Protein AF-0000000084981670 (afdb_homodimer)

Secondary structure (DSSP, 8-state):
-EEEEE-SHHHHHHHHHHHHTT--TT-EEEEEE-TTSSHHHHHHHHHHHTT--SPP---TTTSEEEE-SSSS-EEEEE-HHHHHHHHGGGTTHHHHTSSSEEEEEE--TTTTTS-SSEEEEEEEE-SSTT-EEEEEEEESHHHHHHHHHHHHHH-/-EEEEE-SHHHHHHHHHHHHTT--TT-EEEEEE-TTSSHHHHHHHHHHHTT--SPP---TTTSEEEE-SSSS-EEEEE-HHHHHHHHGGGTTHHHHTSSSEEEEEE--TTTTTS-SSEEEEEEEE-SSTT-EEEEEEEESHHHHHHHHHHHHHH-

Structure (mmCIF, N/CA/C/O backbone):
data_AF-0000000084981670-model_v1
#
loop_
_entity.id
_entity.type
_entity.pdbx_description
1 polymer 'tRNA threonylcarbamoyladenosine biosynthesis protein TsaE'
#
loop_
_atom_site.group_PDB
_atom_site.id
_atom_site.type_symbol
_atom_site.label_atom_id
_atom_site.label_alt_id
_atom_site.label_comp_id
_atom_site.label_asym_id
_atom_site.label_entity_id
_atom_site.label_seq_id
_atom_site.pdbx_PDB_ins_code
_atom_site.Cartn_x
_atom_site.Cartn_y
_atom_site.Cartn_z
_atom_site.occupancy
_atom_site.B_iso_or_equiv
_atom_site.auth_seq_id
_atom_site.auth_comp_id
_atom_site.auth_asym_id
_atom_site.auth_atom_id
_atom_site.pdbx_PDB_model_num
ATOM 1 N N . MET A 1 1 ? -4.027 13.086 -10.062 1 78.25 1 MET A N 1
ATOM 2 C CA . MET A 1 1 ? -2.652 12.859 -9.633 1 78.25 1 MET A CA 1
ATOM 3 C C . MET A 1 1 ? -1.768 14.055 -9.961 1 78.25 1 MET A C 1
ATOM 5 O O . MET A 1 1 ? -1.843 14.594 -11.07 1 78.25 1 MET A O 1
ATOM 9 N N . TYR A 1 2 ? -1.073 14.578 -9 1 86.31 2 TYR A N 1
ATOM 10 C CA . TYR A 1 2 ? -0.215 15.75 -9.094 1 86.31 2 TYR A CA 1
ATOM 11 C C . TYR A 1 2 ? 1.227 15.406 -8.742 1 86.31 2 TYR A C 1
ATOM 13 O O . TYR A 1 2 ? 1.479 14.688 -7.77 1 86.31 2 TYR A O 1
ATOM 21 N N . GLN A 1 3 ? 2.145 15.812 -9.648 1 90 3 GLN A N 1
ATOM 22 C CA . GLN A 1 3 ? 3.561 15.562 -9.406 1 90 3 GLN A CA 1
ATOM 23 C C . GLN A 1 3 ? 4.355 16.875 -9.391 1 90 3 GLN A C 1
ATOM 25 O O . GLN A 1 3 ? 4.062 17.781 -10.164 1 90 3 GLN A O 1
ATOM 30 N N . LYS A 1 4 ? 5.387 16.984 -8.492 1 93.5 4 LYS A N 1
ATOM 31 C CA . LYS A 1 4 ? 6.203 18.172 -8.367 1 93.5 4 LYS A CA 1
ATOM 32 C C . LYS A 1 4 ? 7.598 17.844 -7.84 1 93.5 4 LYS A C 1
ATOM 34 O O . LYS A 1 4 ? 7.738 17.016 -6.938 1 93.5 4 LYS A O 1
ATOM 39 N N . GLN A 1 5 ? 8.555 18.484 -8.492 1 94.44 5 GLN A N 1
ATOM 40 C CA . GLN A 1 5 ? 9.906 18.391 -7.941 1 94.44 5 GLN A CA 1
ATOM 41 C C . GLN A 1 5 ? 10.125 19.453 -6.859 1 94.44 5 GLN A C 1
ATOM 43 O O . GLN A 1 5 ? 9.891 20.641 -7.086 1 94.44 5 GLN A O 1
ATOM 48 N N . LEU A 1 6 ? 10.531 19.031 -5.691 1 96.31 6 LEU A N 1
ATOM 49 C CA . LEU A 1 6 ? 10.898 19.906 -4.586 1 96.31 6 LEU A CA 1
ATOM 50 C C . LEU A 1 6 ? 12.414 20 -4.445 1 96.31 6 LEU A C 1
ATOM 52 O O . LEU A 1 6 ? 13.07 19.016 -4.102 1 96.31 6 LEU A O 1
ATOM 56 N N . HIS A 1 7 ? 12.961 21.156 -4.508 1 95.81 7 HIS A N 1
ATOM 57 C CA . HIS A 1 7 ? 14.391 21.266 -4.773 1 95.81 7 HIS A CA 1
ATOM 58 C C . HIS A 1 7 ? 15.18 21.453 -3.482 1 95.81 7 HIS A C 1
ATOM 60 O O . HIS A 1 7 ? 16.391 21.672 -3.518 1 95.81 7 HIS A O 1
ATOM 66 N N . SER A 1 8 ? 14.547 21.5 -2.391 1 95.56 8 SER A N 1
ATOM 67 C CA . SER A 1 8 ? 15.203 21.625 -1.093 1 95.56 8 SER A CA 1
ATOM 68 C C . SER A 1 8 ? 14.258 21.234 0.043 1 95.56 8 SER A C 1
ATOM 70 O O . SER A 1 8 ? 13.062 21.047 -0.173 1 95.56 8 SER A O 1
ATOM 72 N N . GLU A 1 9 ? 14.875 21.141 1.219 1 95.5 9 GLU A N 1
ATOM 73 C CA . GLU A 1 9 ? 14.062 20.953 2.418 1 95.5 9 GLU A CA 1
ATOM 74 C C . GLU A 1 9 ? 13.094 22.094 2.619 1 95.5 9 GLU A C 1
ATOM 76 O O . GLU A 1 9 ? 11.93 21.891 2.986 1 95.5 9 GLU A O 1
ATOM 81 N N . GLU A 1 10 ? 13.617 23.266 2.361 1 97.12 10 GLU A N 1
ATOM 82 C CA . GLU A 1 10 ? 12.781 24.453 2.512 1 97.12 10 GLU A CA 1
ATOM 83 C C . GLU A 1 10 ? 11.609 24.438 1.536 1 97.12 10 GLU A C 1
ATOM 85 O O . GLU A 1 10 ? 10.484 24.797 1.898 1 97.12 10 GLU A O 1
ATOM 90 N N . ALA A 1 11 ? 11.844 24.016 0.376 1 97.12 11 ALA A N 1
ATOM 91 C CA . ALA A 1 11 ? 10.781 23.922 -0.622 1 97.12 11 ALA A CA 1
ATOM 92 C C . ALA A 1 11 ? 9.711 22.922 -0.183 1 97.12 11 ALA A C 1
ATOM 94 O O . ALA A 1 11 ? 8.516 23.156 -0.397 1 97.12 11 ALA A O 1
ATOM 95 N N . THR A 1 12 ? 10.18 21.812 0.402 1 97.19 12 THR A N 1
ATOM 96 C CA . THR A 1 12 ? 9.25 20.812 0.911 1 97.19 12 THR A CA 1
ATOM 97 C C . THR A 1 12 ? 8.367 21.406 2.01 1 97.19 12 THR A C 1
ATOM 99 O O . THR A 1 12 ? 7.145 21.25 1.983 1 97.19 12 THR A O 1
ATOM 102 N N . ARG A 1 13 ? 8.984 22.125 2.863 1 97.19 13 ARG A N 1
ATOM 103 C CA . ARG A 1 13 ? 8.25 22.734 3.969 1 97.19 13 ARG A CA 1
ATOM 104 C C . ARG A 1 13 ? 7.242 23.766 3.457 1 97.19 13 ARG A C 1
ATOM 106 O O . ARG A 1 13 ? 6.098 23.797 3.91 1 97.19 13 ARG A O 1
ATOM 113 N N . GLN A 1 14 ? 7.672 24.547 2.566 1 97.12 14 GLN A N 1
ATOM 114 C CA . GLN A 1 14 ? 6.812 25.609 2.035 1 97.12 14 GLN A CA 1
ATOM 115 C C . GLN A 1 14 ? 5.598 25.016 1.322 1 97.12 14 GLN A C 1
ATOM 117 O O . GLN A 1 14 ? 4.484 25.516 1.462 1 97.12 14 GLN A O 1
ATOM 122 N N . PHE A 1 15 ? 5.855 24.078 0.602 1 97.38 15 PHE A N 1
ATOM 123 C CA . PHE A 1 15 ? 4.754 23.422 -0.091 1 97.38 15 PHE A CA 1
ATOM 124 C C . PHE A 1 15 ? 3.744 22.859 0.905 1 97.38 15 PHE A C 1
ATOM 126 O O . PHE A 1 15 ? 2.537 23.062 0.75 1 97.38 15 PHE A O 1
ATOM 133 N N . ALA A 1 16 ? 4.258 22.094 1.891 1 97.88 16 ALA A N 1
ATOM 134 C CA . ALA A 1 16 ? 3.398 21.484 2.9 1 97.88 16 ALA A CA 1
ATOM 135 C C . ALA A 1 16 ? 2.604 22.547 3.658 1 97.88 16 ALA A C 1
ATOM 137 O O . ALA A 1 16 ? 1.439 22.328 4.004 1 97.88 16 ALA A O 1
ATOM 138 N N . GLU A 1 17 ? 3.277 23.656 3.865 1 97.56 17 GLU A N 1
ATOM 139 C CA . GLU A 1 17 ? 2.6 24.766 4.531 1 97.56 17 GLU A CA 1
ATOM 140 C C . GLU A 1 17 ? 1.433 25.281 3.695 1 97.56 17 GLU A C 1
ATOM 142 O O . GLU A 1 17 ? 0.346 25.531 4.223 1 97.56 17 GLU A O 1
ATOM 147 N N . LYS A 1 18 ? 1.651 25.453 2.461 1 96.81 18 LYS A N 1
ATOM 148 C CA . LYS A 1 18 ? 0.59 25.891 1.557 1 96.81 18 LYS A CA 1
ATOM 149 C C . LYS A 1 18 ? -0.561 24.891 1.538 1 96.81 18 LYS A C 1
ATOM 151 O O . LYS A 1 18 ? -1.729 25.281 1.611 1 96.81 18 LYS A O 1
ATOM 156 N N . LEU A 1 19 ? -0.247 23.656 1.44 1 97.06 19 LEU A N 1
ATOM 157 C CA . LEU A 1 19 ? -1.245 22.594 1.432 1 97.06 19 LEU A CA 1
ATOM 158 C C . LEU A 1 19 ? -2.107 22.656 2.688 1 97.06 19 LEU A C 1
ATOM 160 O O . LEU A 1 19 ? -3.322 22.453 2.621 1 97.06 19 LEU A O 1
ATOM 164 N N . SER A 1 20 ? -1.479 22.922 3.795 1 97.06 20 SER A N 1
ATOM 165 C CA . SER A 1 20 ? -2.148 22.828 5.09 1 97.06 20 SER A CA 1
ATOM 166 C C . SER A 1 20 ? -3.297 23.828 5.191 1 97.06 20 SER A C 1
ATOM 168 O O . SER A 1 20 ? -4.219 23.641 5.988 1 97.06 20 SER A O 1
ATOM 170 N N . GLN A 1 21 ? -3.254 24.875 4.387 1 95.38 21 GLN A N 1
ATOM 171 C CA . GLN A 1 21 ? -4.297 25.891 4.402 1 95.38 21 GLN A CA 1
ATOM 172 C C . GLN A 1 21 ? -5.637 25.328 3.955 1 95.38 21 GLN A C 1
ATOM 174 O O . GLN A 1 21 ? -6.691 25.875 4.27 1 95.38 21 GLN A O 1
ATOM 179 N N . TYR A 1 22 ? -5.617 24.266 3.32 1 96 22 TYR A N 1
ATOM 180 C CA . TYR A 1 22 ? -6.832 23.688 2.758 1 96 22 TYR A CA 1
ATOM 181 C C . TYR A 1 22 ? -7.309 22.5 3.594 1 96 22 TYR A C 1
ATOM 183 O O . TYR A 1 22 ? -8.328 21.875 3.281 1 96 22 TYR A O 1
ATOM 191 N N . LEU A 1 23 ? -6.629 22.203 4.641 1 96.75 23 LEU A N 1
ATOM 192 C CA . LEU A 1 23 ? -7 21.078 5.477 1 96.75 23 LEU A CA 1
ATOM 193 C C . LEU A 1 23 ? -8.125 21.438 6.434 1 96.75 23 LEU A C 1
ATOM 195 O O . LEU A 1 23 ? -8.148 22.547 6.973 1 96.75 23 LEU A O 1
ATOM 199 N N . THR A 1 24 ? -9.062 20.531 6.586 1 95.38 24 THR A N 1
ATOM 200 C CA . THR A 1 24 ? -10.172 20.656 7.52 1 95.38 24 THR A CA 1
ATOM 201 C C . THR A 1 24 ? -10.25 19.453 8.445 1 95.38 24 THR A C 1
ATOM 203 O O . THR A 1 24 ? -9.609 18.422 8.195 1 95.38 24 THR A O 1
ATOM 206 N N . PRO A 1 25 ? -10.984 19.609 9.562 1 94.06 25 PRO A N 1
ATOM 207 C CA . PRO A 1 25 ? -11.062 18.531 10.539 1 94.06 25 PRO A CA 1
ATOM 208 C C . PRO A 1 25 ? -11.438 17.188 9.898 1 94.06 25 PRO A C 1
ATOM 210 O O . PRO A 1 25 ? -12.305 17.141 9.023 1 94.06 25 PRO A O 1
ATOM 213 N N . GLY A 1 26 ? -10.742 16.156 10.352 1 91.62 26 GLY A N 1
ATOM 214 C CA . GLY A 1 26 ? -11.062 14.805 9.906 1 91.62 26 GLY A CA 1
ATOM 215 C C . GLY A 1 26 ? -10.258 14.367 8.703 1 91.62 26 GLY A C 1
ATOM 216 O O . GLY A 1 26 ? -10.281 13.188 8.328 1 91.62 26 GLY A O 1
ATOM 217 N N . MET A 1 27 ? -9.539 15.328 8.039 1 93.19 27 MET A N 1
ATOM 218 C CA . MET A 1 27 ? -8.789 14.961 6.844 1 93.19 27 MET A CA 1
ATOM 219 C C . MET A 1 27 ? -7.539 14.164 7.207 1 93.19 27 MET A C 1
ATOM 221 O O . MET A 1 27 ? -6.965 14.359 8.281 1 93.19 27 MET A O 1
ATOM 225 N N . THR A 1 28 ? -7.164 13.273 6.297 1 92.69 28 THR A N 1
ATOM 226 C CA . THR A 1 28 ? -6.027 12.383 6.5 1 92.69 28 THR A CA 1
ATOM 227 C C . THR A 1 28 ? -5.066 12.461 5.316 1 92.69 28 THR A C 1
ATOM 229 O O . THR A 1 28 ? -5.496 12.477 4.16 1 92.69 28 THR A O 1
ATOM 232 N N . ILE A 1 29 ? -3.762 12.617 5.695 1 94.12 29 ILE A N 1
ATOM 233 C CA . ILE A 1 29 ? -2.684 12.508 4.719 1 94.12 29 ILE A CA 1
ATOM 234 C C . ILE A 1 29 ? -1.863 11.25 4.988 1 94.12 29 ILE A C 1
ATOM 236 O O . ILE A 1 29 ? -1.321 11.078 6.082 1 94.12 29 ILE A O 1
ATOM 240 N N . LEU A 1 30 ? -1.831 10.352 4.035 1 87.38 30 LEU A N 1
ATOM 241 C CA . LEU A 1 30 ? -0.875 9.25 4.059 1 87.38 30 LEU A CA 1
ATOM 242 C C . LEU A 1 30 ? 0.444 9.664 3.414 1 87.38 30 LEU A C 1
ATOM 244 O O . LEU A 1 30 ? 0.481 10.008 2.23 1 87.38 30 LEU A O 1
ATOM 248 N N . LEU A 1 31 ? 1.453 9.688 4.207 1 89.94 31 LEU A N 1
ATOM 249 C CA . LEU A 1 31 ? 2.775 10.117 3.766 1 89.94 31 LEU A CA 1
ATOM 250 C C . LEU A 1 31 ? 3.715 8.922 3.621 1 89.94 31 LEU A C 1
ATOM 252 O O . LEU A 1 31 ? 4.035 8.258 4.609 1 89.94 31 LEU A O 1
ATOM 256 N N . GLU A 1 32 ? 4.102 8.719 2.383 1 83.12 32 GLU A N 1
ATOM 257 C CA . GLU A 1 32 ? 4.93 7.559 2.061 1 83.12 32 GLU A CA 1
ATOM 258 C C . GLU A 1 32 ? 6.289 7.988 1.511 1 83.12 32 GLU A C 1
ATOM 260 O O . GLU A 1 32 ? 6.375 8.945 0.733 1 83.12 32 GLU A O 1
ATOM 265 N N . GLY A 1 33 ? 7.363 7.25 1.934 1 80.38 33 GLY A N 1
ATOM 266 C CA . GLY A 1 33 ? 8.711 7.516 1.464 1 80.38 33 GLY A CA 1
ATOM 267 C C . GLY A 1 33 ? 9.773 6.758 2.238 1 80.38 33 GLY A C 1
ATOM 268 O O . GLY A 1 33 ? 9.562 6.398 3.4 1 80.38 33 GLY A O 1
ATOM 269 N N . ASP A 1 34 ? 10.891 6.621 1.577 1 74.88 34 ASP A N 1
ATOM 270 C CA . ASP A 1 34 ? 12.023 5.945 2.207 1 74.88 34 ASP A CA 1
ATOM 271 C C . ASP A 1 34 ? 12.609 6.793 3.334 1 74.88 34 ASP A C 1
ATOM 273 O O . ASP A 1 34 ? 12.227 7.953 3.51 1 74.88 34 ASP A O 1
ATOM 277 N N . LEU A 1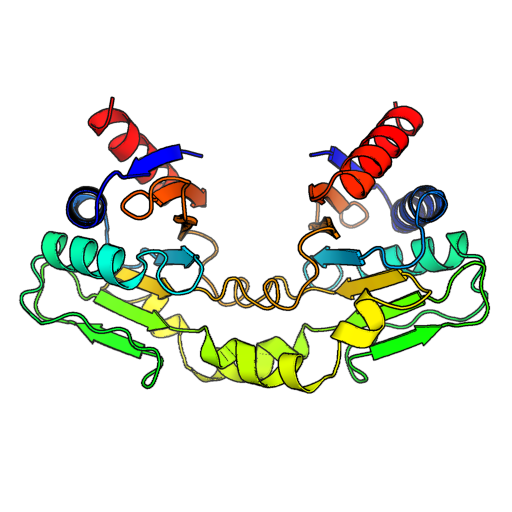 35 ? 13.461 6.109 4.121 1 74.94 35 LEU A N 1
ATOM 278 C CA . LEU A 1 35 ? 14.195 6.828 5.156 1 74.94 35 LEU A CA 1
ATOM 279 C C . LEU A 1 35 ? 14.867 8.07 4.578 1 74.94 35 LEU A C 1
ATOM 281 O O . LEU A 1 35 ? 15.492 8.008 3.518 1 74.94 35 LEU A O 1
ATOM 285 N N . GLY A 1 36 ? 14.672 9.125 5.215 1 83.06 36 GLY A N 1
ATOM 286 C CA . GLY A 1 36 ? 15.312 10.359 4.801 1 83.06 36 GLY A CA 1
ATOM 287 C C . GLY A 1 36 ? 14.617 11.039 3.639 1 83.06 36 GLY A C 1
ATOM 288 O O . GLY A 1 36 ? 15.117 12.023 3.096 1 83.06 36 GLY A O 1
ATOM 289 N N . ALA A 1 37 ? 13.492 10.586 3.238 1 87.94 37 ALA A N 1
ATOM 290 C CA . ALA A 1 37 ? 12.805 11.117 2.062 1 87.94 37 ALA A CA 1
ATOM 291 C C . ALA A 1 37 ? 12.172 12.477 2.361 1 87.94 37 ALA A C 1
ATOM 293 O O . ALA A 1 37 ? 11.789 13.203 1.443 1 87.94 37 ALA A O 1
ATOM 294 N N . GLY A 1 38 ? 12.086 12.859 3.629 1 92.88 38 GLY A N 1
ATOM 295 C CA . GLY A 1 38 ? 11.562 14.172 3.969 1 92.88 38 GLY A CA 1
ATOM 296 C C . GLY A 1 38 ? 10.18 14.117 4.586 1 92.88 38 GLY A C 1
ATOM 297 O O . GLY A 1 38 ? 9.461 15.125 4.609 1 92.88 38 GLY A O 1
ATOM 298 N N . LYS A 1 39 ? 9.797 12.961 5.066 1 92.38 39 LYS A N 1
ATOM 299 C CA . LYS A 1 39 ? 8.461 12.812 5.648 1 92.38 39 LYS A CA 1
ATOM 300 C C . LYS A 1 39 ? 8.266 13.758 6.828 1 92.38 39 LYS A C 1
ATOM 302 O O . LYS A 1 39 ? 7.293 14.516 6.867 1 92.38 39 LYS A O 1
ATOM 307 N N . THR A 1 40 ? 9.25 13.758 7.746 1 92.81 40 THR A N 1
ATOM 308 C CA . THR A 1 40 ? 9.148 14.633 8.906 1 92.81 40 THR A CA 1
ATOM 309 C C . THR A 1 40 ? 9.242 16.094 8.492 1 92.81 40 THR A C 1
ATOM 311 O O . THR A 1 40 ? 8.578 16.953 9.07 1 92.81 40 THR A O 1
ATOM 314 N N . THR A 1 41 ? 10.055 16.406 7.496 1 96.12 41 THR A N 1
ATOM 315 C CA . THR A 1 41 ? 10.141 17.766 6.957 1 96.12 41 THR A CA 1
ATOM 316 C C . THR A 1 41 ? 8.781 18.219 6.43 1 96.12 41 THR A C 1
ATOM 318 O O . THR A 1 41 ? 8.352 19.344 6.691 1 96.12 41 THR A O 1
ATOM 321 N N . PHE A 1 42 ? 8.133 17.344 5.723 1 97.88 42 PHE A N 1
ATOM 322 C CA . PHE A 1 42 ? 6.801 17.641 5.211 1 97.88 42 PHE A CA 1
ATOM 323 C C . PHE A 1 42 ? 5.828 17.922 6.352 1 97.88 42 PHE A C 1
ATOM 325 O O . PHE A 1 42 ? 5.09 18.906 6.312 1 97.88 42 PHE A O 1
ATOM 332 N N . THR A 1 43 ? 5.84 17.078 7.332 1 97.5 43 THR A N 1
ATOM 333 C CA . THR A 1 43 ? 4.953 17.234 8.477 1 97.5 43 THR A CA 1
ATOM 334 C C . THR A 1 43 ? 5.215 18.562 9.188 1 97.5 43 THR A C 1
ATOM 336 O O . THR A 1 43 ? 4.281 19.219 9.656 1 97.5 43 THR A O 1
ATOM 339 N N . LYS A 1 44 ? 6.496 18.984 9.273 1 97.44 44 LYS A N 1
ATOM 340 C CA . LYS A 1 44 ? 6.844 20.281 9.844 1 97.44 44 LYS 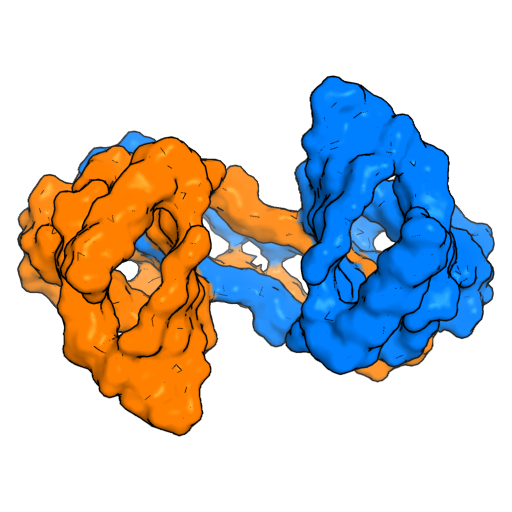A CA 1
ATOM 341 C C . LYS A 1 44 ? 6.168 21.422 9.07 1 97.44 44 LYS A C 1
ATOM 343 O O . LYS A 1 44 ? 5.703 22.391 9.672 1 97.44 44 LYS A O 1
ATOM 348 N N . GLY A 1 45 ? 6.137 21.281 7.793 1 97.94 45 GLY A N 1
ATOM 349 C CA . GLY A 1 45 ? 5.461 22.266 6.969 1 97.94 45 GLY A CA 1
ATOM 350 C C . GLY A 1 45 ? 3.965 22.328 7.223 1 97.94 45 GLY A C 1
ATOM 351 O O . GLY A 1 45 ? 3.395 23.422 7.336 1 97.94 45 GLY A O 1
ATOM 352 N N . VAL A 1 46 ? 3.385 21.203 7.324 1 98.06 46 VAL A N 1
ATOM 353 C CA . VAL A 1 46 ? 1.958 21.141 7.625 1 98.06 46 VAL A CA 1
ATOM 354 C C . VAL A 1 46 ? 1.689 21.797 8.977 1 98.06 46 VAL A C 1
ATOM 356 O O . VAL A 1 46 ? 0.772 22.609 9.109 1 98.06 46 VAL A O 1
ATOM 359 N N . ALA A 1 47 ? 2.51 21.469 9.961 1 97.94 47 ALA A N 1
ATOM 360 C CA . ALA A 1 47 ? 2.348 22.031 11.297 1 97.94 47 ALA A CA 1
ATOM 361 C C . ALA A 1 47 ? 2.455 23.547 11.273 1 97.94 47 ALA A C 1
ATOM 363 O O . ALA A 1 47 ? 1.665 24.234 11.922 1 97.94 47 ALA A O 1
ATOM 364 N N . ALA A 1 48 ? 3.41 24.016 10.555 1 97.44 48 ALA A N 1
ATOM 365 C CA . ALA A 1 48 ? 3.576 25.453 10.43 1 97.44 48 ALA A CA 1
ATOM 366 C C . ALA A 1 48 ? 2.318 26.109 9.867 1 97.44 48 ALA A C 1
ATOM 368 O O . ALA A 1 48 ? 1.854 27.125 10.375 1 97.44 48 ALA A O 1
ATOM 369 N N . GLY A 1 49 ? 1.781 25.531 8.836 1 97.5 49 GLY A N 1
ATOM 370 C CA . GLY A 1 49 ? 0.574 26.062 8.227 1 97.5 49 GLY A CA 1
ATOM 371 C C . GLY A 1 49 ? -0.639 25.984 9.141 1 97.5 49 GLY A C 1
ATOM 372 O O . GLY A 1 49 ? -1.583 26.766 8.992 1 97.5 49 GLY A O 1
ATOM 373 N N . LEU A 1 50 ? -0.591 25.047 10.062 1 97.69 50 LEU A N 1
ATOM 374 C CA . LEU A 1 50 ? -1.662 24.891 11.039 1 97.69 50 LEU A CA 1
ATOM 375 C C . LEU A 1 50 ? -1.418 25.797 12.25 1 97.69 50 LEU A C 1
ATOM 377 O O . LEU A 1 50 ? -2.182 25.766 13.211 1 97.69 50 LEU A O 1
ATOM 381 N N . GLU A 1 51 ? -0.33 26.547 12.172 1 97.75 51 GLU A N 1
ATOM 382 C CA . GLU A 1 51 ? 0.021 27.5 13.219 1 97.75 51 GLU A CA 1
ATOM 383 C C . GLU A 1 51 ? 0.375 26.781 14.523 1 97.75 51 GLU A C 1
ATOM 385 O O . GLU A 1 51 ? 0.012 27.25 15.609 1 97.75 51 GLU A O 1
ATOM 390 N N . ILE A 1 52 ? 0.957 25.688 14.367 1 96.44 52 ILE A N 1
ATOM 391 C CA . ILE A 1 52 ? 1.487 24.953 15.516 1 96.44 52 ILE A CA 1
ATOM 392 C C . ILE A 1 52 ? 2.926 25.391 15.781 1 96.44 52 ILE A C 1
ATOM 394 O O . ILE A 1 52 ? 3.795 25.25 14.922 1 96.44 52 ILE A O 1
ATOM 398 N N . ASP A 1 53 ? 3.16 25.922 16.984 1 93 53 ASP A N 1
ATOM 399 C CA . ASP A 1 53 ? 4.465 26.484 17.328 1 93 53 ASP A CA 1
ATOM 400 C C . ASP A 1 53 ? 5.281 25.484 18.141 1 93 53 ASP A C 1
ATOM 402 O O . ASP A 1 53 ? 6.18 25.875 18.891 1 93 53 ASP A O 1
ATOM 406 N N . ARG A 1 54 ? 5.156 24.312 18.094 1 93.75 54 ARG A N 1
ATOM 407 C CA . ARG A 1 54 ? 5.918 23.266 18.766 1 93.75 54 ARG A CA 1
ATOM 408 C C . ARG A 1 54 ? 6.898 22.609 17.812 1 93.75 54 ARG A C 1
ATOM 410 O O . ARG A 1 54 ? 6.727 22.672 16.594 1 93.75 54 ARG A O 1
ATOM 417 N N . ILE A 1 55 ? 7.902 22.109 18.453 1 94.44 55 ILE A N 1
ATOM 418 C CA . ILE A 1 55 ? 8.859 21.344 17.656 1 94.44 55 ILE A CA 1
ATOM 419 C C . ILE A 1 55 ? 8.227 20.016 17.234 1 94.44 55 ILE A C 1
ATOM 421 O O . ILE A 1 55 ? 7.734 19.25 18.078 1 94.44 55 ILE A O 1
ATOM 425 N N . ILE A 1 56 ? 8.188 19.75 15.938 1 95.12 56 ILE A N 1
ATOM 426 C CA . ILE A 1 56 ? 7.637 18.531 15.391 1 95.12 56 ILE A CA 1
ATOM 427 C C . ILE A 1 56 ? 8.727 17.453 15.312 1 95.12 56 ILE A C 1
ATOM 429 O O . ILE A 1 56 ? 9.773 17.688 14.695 1 95.12 56 ILE A O 1
ATOM 433 N N . LYS A 1 57 ? 8.422 16.312 15.922 1 91.44 57 LYS A N 1
ATOM 434 C CA . LYS A 1 57 ? 9.359 15.195 15.891 1 91.44 57 LYS A CA 1
ATOM 435 C C . LYS A 1 57 ? 8.703 13.945 15.305 1 91.44 57 LYS A C 1
ATOM 437 O O . LYS A 1 57 ? 7.496 13.75 15.445 1 91.44 57 LYS A O 1
ATOM 442 N N . SER A 1 58 ? 9.555 13.234 14.688 1 88.5 58 SER A N 1
ATOM 443 C CA . SER A 1 58 ? 9.078 11.945 14.195 1 88.5 58 SER A CA 1
ATOM 444 C C . SER A 1 58 ? 8.539 11.086 15.328 1 88.5 58 SER A C 1
ATOM 446 O O . SER A 1 58 ? 9.211 10.898 16.344 1 88.5 58 SER A O 1
ATOM 448 N N . PRO A 1 59 ? 7.402 10.5 15.117 1 87.56 59 PRO A N 1
ATOM 449 C CA . PRO A 1 59 ? 6.859 9.641 16.172 1 87.56 59 PRO A CA 1
ATOM 450 C C . PRO A 1 59 ? 7.254 8.172 16.016 1 87.56 59 PRO A C 1
ATOM 452 O O . PRO A 1 59 ? 6.492 7.277 16.375 1 87.56 59 PRO A O 1
ATOM 455 N N . THR A 1 60 ? 8.336 7.871 15.445 1 75.56 60 THR A N 1
ATOM 456 C CA . THR A 1 60 ? 8.828 6.523 15.18 1 75.56 60 THR A CA 1
ATOM 457 C C . THR A 1 60 ? 8.75 5.664 16.438 1 75.56 60 THR A C 1
ATOM 459 O O . THR A 1 60 ? 8.258 4.535 16.391 1 75.56 60 THR A O 1
ATOM 462 N N . TYR A 1 61 ? 9.078 6.215 17.734 1 73.31 61 TYR A N 1
ATOM 463 C CA . TYR A 1 61 ? 9.141 5.43 18.969 1 73.31 61 TYR A CA 1
ATOM 464 C C . TYR A 1 61 ? 7.812 5.473 19.719 1 73.31 61 TYR A C 1
ATOM 466 O O . TYR A 1 61 ? 7.453 4.52 20.406 1 73.31 61 TYR A O 1
ATOM 474 N N . THR A 1 62 ? 7.047 6.578 19.516 1 78.94 62 THR A N 1
ATOM 475 C CA . THR A 1 62 ? 5.793 6.73 20.25 1 78.94 62 THR A CA 1
ATOM 476 C C . THR A 1 62 ? 4.609 6.309 19.391 1 78.94 62 THR A C 1
ATOM 478 O O . THR A 1 62 ? 3.486 6.188 19.875 1 78.94 62 THR A O 1
ATOM 481 N N . ILE A 1 63 ? 4.766 6.07 18.094 1 76.75 63 ILE A N 1
ATOM 482 C CA . ILE A 1 63 ? 3.762 5.672 17.109 1 76.75 63 ILE A CA 1
ATOM 483 C C . ILE A 1 63 ? 2.848 6.855 16.797 1 76.75 63 ILE A C 1
ATOM 485 O O . ILE A 1 63 ? 2.564 7.141 15.633 1 76.75 63 ILE A O 1
ATOM 489 N N . ILE A 1 64 ? 2.371 7.527 17.953 1 85.62 64 ILE A N 1
ATOM 490 C CA . ILE A 1 64 ? 1.482 8.664 17.75 1 85.62 64 ILE A CA 1
ATOM 491 C C . ILE A 1 64 ? 1.968 9.852 18.578 1 85.62 64 ILE A C 1
ATOM 493 O O . ILE A 1 64 ? 2.355 9.688 19.734 1 85.62 64 ILE A O 1
ATOM 497 N N . ARG A 1 65 ? 1.987 11.07 17.953 1 88.62 65 ARG A N 1
ATOM 498 C CA . ARG A 1 65 ? 2.156 12.352 18.625 1 88.62 65 ARG A CA 1
ATOM 499 C C . ARG A 1 65 ? 1.015 13.305 18.297 1 88.62 65 ARG A C 1
ATOM 501 O O . ARG A 1 65 ? 0.595 13.391 17.141 1 88.62 65 ARG A O 1
ATOM 508 N N . GLU A 1 66 ? 0.529 13.961 19.359 1 92.81 66 GLU A N 1
ATOM 509 C CA . GLU A 1 66 ? -0.564 14.914 19.188 1 92.81 66 GLU A CA 1
ATOM 510 C C . GLU A 1 66 ? -0.101 16.344 19.438 1 92.81 66 GLU A C 1
ATOM 512 O O . GLU A 1 66 ? 0.624 16.594 20.406 1 92.81 66 GLU A O 1
ATOM 517 N N . TYR A 1 67 ? -0.446 17.219 18.562 1 94.56 67 TYR A N 1
ATOM 518 C CA . TYR A 1 67 ? -0.239 18.656 18.719 1 94.56 67 TYR A CA 1
ATOM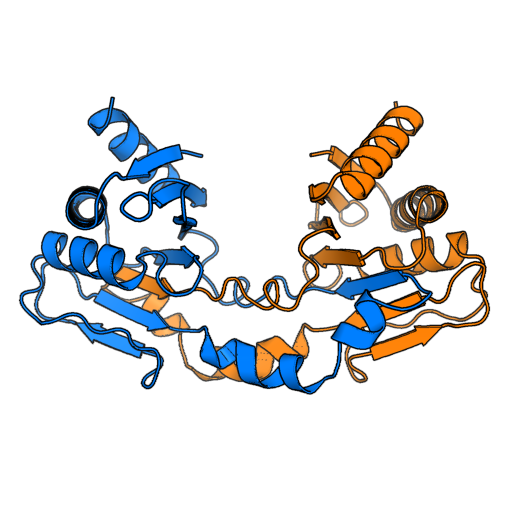 519 C C . TYR A 1 67 ? -1.563 19.406 18.656 1 94.56 67 TYR A C 1
ATOM 521 O O . TYR A 1 67 ? -2.205 19.453 17.594 1 94.56 67 TYR A O 1
ATOM 529 N N . THR A 1 68 ? -1.954 20.047 19.844 1 92.5 68 THR A N 1
ATOM 530 C CA . THR A 1 68 ? -3.324 20.547 19.922 1 92.5 68 THR A CA 1
ATOM 531 C C . THR A 1 68 ? -3.348 22.062 19.984 1 92.5 68 THR A C 1
ATOM 533 O O . THR A 1 68 ? -4.41 22.672 20.125 1 92.5 68 THR A O 1
ATOM 536 N N . SER A 1 69 ? -2.322 22.797 19.859 1 90.88 69 SER A N 1
ATOM 537 C CA . SER A 1 69 ? -2.264 24.234 20.125 1 90.88 69 SER A CA 1
ATOM 538 C C . SER A 1 69 ? -2.398 25.031 18.828 1 90.88 69 SER A C 1
ATOM 540 O O . SER A 1 69 ? -2.348 26.266 18.859 1 90.88 69 SER A O 1
ATOM 542 N N . GLY A 1 70 ? -2.77 24.562 17.734 1 92.94 70 GLY A N 1
ATOM 543 C CA . GLY A 1 70 ? -2.848 25.281 16.469 1 92.94 70 GLY A CA 1
ATOM 544 C C . GLY A 1 70 ? -4.27 25.484 15.977 1 92.94 70 GLY A C 1
ATOM 545 O O . GLY A 1 70 ? -5.215 25.438 16.766 1 92.94 70 GLY A O 1
ATOM 546 N N . ARG A 1 71 ? -4.406 26.016 14.68 1 95.62 71 ARG A N 1
ATOM 547 C CA . ARG A 1 71 ? -5.699 26.188 14.023 1 95.62 71 ARG A CA 1
ATOM 548 C C . ARG A 1 71 ? -6.52 24.906 14.07 1 95.62 71 ARG A C 1
ATOM 550 O O . ARG A 1 71 ? -7.738 24.953 14.258 1 95.62 71 ARG A O 1
ATOM 557 N N . LEU A 1 72 ? -5.887 23.859 13.82 1 95.94 72 LEU A N 1
ATOM 558 C CA . LEU A 1 72 ? -6.402 22.5 13.961 1 95.94 72 LEU A CA 1
ATOM 559 C C . LEU A 1 72 ? -5.418 21.625 14.719 1 95.94 72 LEU A C 1
ATOM 561 O O . LEU A 1 72 ? -4.203 21.781 14.578 1 95.94 72 LEU A O 1
ATOM 565 N N . PRO A 1 73 ? -5.996 20.656 15.523 1 96.12 73 PRO A N 1
ATOM 566 C CA . PRO A 1 73 ? -5.082 19.641 16.047 1 96.12 73 PRO A CA 1
ATOM 567 C C . PRO A 1 73 ? -4.402 18.844 14.945 1 96.12 73 PRO A C 1
ATOM 569 O O . PRO A 1 73 ? -5.004 18.594 13.898 1 96.12 73 PRO A O 1
ATOM 572 N N . LEU A 1 74 ? -3.125 18.5 15.188 1 96.69 74 LEU A N 1
ATOM 573 C CA . LEU A 1 74 ? -2.365 17.609 14.312 1 96.69 74 LEU A CA 1
ATOM 574 C C . LEU A 1 74 ? -2.053 16.297 15 1 96.69 74 LEU A C 1
ATOM 576 O O . LEU A 1 74 ? -1.492 16.281 16.094 1 96.69 74 LEU A O 1
ATOM 580 N N . TYR A 1 75 ? -2.574 15.203 14.375 1 94.31 75 TYR A N 1
ATOM 581 C CA . TYR A 1 75 ? -2.248 13.852 14.812 1 94.31 75 TYR A CA 1
ATOM 582 C C . TYR A 1 75 ? -1.201 13.219 13.906 1 94.31 75 TYR A C 1
ATOM 584 O O . TYR A 1 75 ? -1.522 12.758 12.812 1 94.31 75 TYR A O 1
ATOM 592 N N . HIS A 1 76 ? 0.063 13.25 14.336 1 93.81 76 HIS A N 1
ATOM 593 C CA . HIS A 1 76 ? 1.184 12.703 13.578 1 93.81 76 HIS A CA 1
ATOM 594 C C . HIS A 1 76 ? 1.482 11.266 14 1 93.81 76 HIS A C 1
ATOM 596 O O . HIS A 1 76 ? 1.797 11.008 15.164 1 93.81 76 HIS A O 1
ATOM 602 N N . MET A 1 77 ? 1.347 10.344 13 1 87.31 77 MET A N 1
ATOM 603 C CA . MET A 1 77 ? 1.526 8.914 13.273 1 87.31 77 MET A CA 1
ATOM 604 C C . MET A 1 77 ? 2.635 8.336 12.406 1 87.31 77 MET A C 1
ATOM 606 O O . MET A 1 77 ? 2.795 8.727 11.25 1 87.31 77 MET A O 1
ATOM 610 N N . ASP A 1 78 ? 3.408 7.473 13.078 1 81.44 78 ASP A N 1
ATOM 611 C CA . ASP A 1 78 ? 4.379 6.664 12.344 1 81.44 78 ASP A CA 1
ATOM 612 C C . ASP A 1 78 ? 4.078 5.176 12.5 1 81.44 78 ASP A C 1
ATOM 614 O O . ASP A 1 78 ? 4.254 4.609 13.578 1 81.44 78 ASP A O 1
ATOM 618 N N . LEU A 1 79 ? 3.695 4.582 11.344 1 71.5 79 LEU A N 1
ATOM 619 C CA . LEU A 1 79 ? 3.285 3.184 11.422 1 71.5 79 LEU A CA 1
ATOM 620 C C . LEU A 1 79 ? 4.371 2.268 10.867 1 71.5 79 LEU A C 1
ATOM 622 O O . LEU A 1 79 ? 4.117 1.092 10.594 1 71.5 79 LEU A O 1
ATOM 626 N N . TYR A 1 80 ? 5.492 2.807 10.594 1 64.38 80 TYR A N 1
ATOM 627 C CA . TYR A 1 80 ? 6.578 2.016 10.031 1 64.38 80 TYR A CA 1
ATOM 628 C C . TYR A 1 80 ? 6.922 0.838 10.938 1 64.38 80 TYR A C 1
ATOM 630 O O . TYR A 1 80 ? 7.223 -0.257 10.453 1 64.38 80 TYR A O 1
ATOM 638 N N . ARG A 1 81 ? 6.984 1.006 12.188 1 57.19 81 ARG A N 1
ATOM 639 C CA . ARG A 1 81 ? 7.391 -0.043 13.117 1 57.19 81 ARG A CA 1
ATOM 640 C C . ARG A 1 81 ? 6.297 -1.092 13.273 1 57.19 81 ARG A C 1
ATOM 642 O O . ARG A 1 81 ? 6.57 -2.234 13.641 1 57.19 81 ARG A O 1
ATOM 649 N N . LEU A 1 82 ? 5.125 -0.511 13.156 1 56.19 82 LEU A N 1
ATOM 650 C CA . LEU A 1 82 ? 4.043 -1.475 13.32 1 56.19 82 LEU A CA 1
ATOM 651 C C . LEU A 1 82 ? 4.105 -2.549 12.242 1 56.19 82 LEU A C 1
ATOM 653 O O . LEU A 1 82 ? 3.646 -3.674 12.453 1 56.19 82 LEU A O 1
ATOM 657 N N . GLU A 1 83 ? 4.574 -2.223 11.086 1 50.22 83 GLU A N 1
ATOM 658 C CA . GLU A 1 83 ? 4.691 -3.199 10.008 1 50.22 83 GLU A CA 1
ATOM 659 C C . GLU A 1 83 ? 5.887 -4.121 10.227 1 50.22 83 GLU A C 1
ATOM 661 O O . GLU A 1 83 ? 5.871 -5.277 9.797 1 50.22 83 GLU A O 1
ATOM 666 N N . ASP A 1 84 ? 6.949 -3.533 10.703 1 47.5 84 ASP A N 1
ATOM 667 C CA . ASP A 1 84 ? 8.18 -4.301 10.844 1 47.5 84 ASP A CA 1
ATOM 668 C C . ASP A 1 84 ? 7.941 -5.586 11.633 1 47.5 84 ASP A C 1
ATOM 670 O O . ASP A 1 84 ? 8.703 -6.547 11.516 1 47.5 84 ASP A O 1
ATOM 674 N N . SER A 1 85 ? 7.027 -5.531 12.438 1 44.84 85 SER A N 1
ATOM 675 C CA . SER A 1 85 ? 7.176 -6.574 13.453 1 44.84 85 SER A CA 1
ATOM 676 C C . SER A 1 85 ? 6.918 -7.957 12.867 1 44.84 85 SER A C 1
ATOM 678 O O . SER A 1 85 ? 7.328 -8.969 13.438 1 44.84 85 SER A O 1
ATOM 680 N N . GLY A 1 86 ? 6.348 -8.07 11.711 1 47.22 86 GLY A N 1
ATOM 681 C CA . GLY A 1 86 ? 6.066 -9.492 11.562 1 47.22 86 GLY A CA 1
ATOM 682 C C . GLY A 1 86 ? 6.684 -10.094 10.32 1 47.22 86 GLY A C 1
ATOM 683 O O . GLY A 1 86 ? 7.066 -11.266 10.32 1 47.22 86 GLY A O 1
ATOM 684 N N . VAL A 1 87 ? 7.074 -9.336 9.242 1 54.62 87 VAL A N 1
ATOM 685 C CA . VAL A 1 87 ? 7.445 -9.977 7.98 1 54.62 87 VAL A CA 1
ATOM 686 C C . VAL A 1 87 ? 8.953 -10.219 7.945 1 54.62 87 VAL A C 1
ATOM 688 O O . VAL A 1 87 ? 9.406 -11.227 7.395 1 54.62 87 VAL A O 1
ATOM 691 N N . GLU A 1 88 ? 9.789 -9.219 8.461 1 55.03 88 GLU A N 1
ATOM 692 C CA . GLU A 1 88 ? 11.242 -9.375 8.406 1 55.03 88 GLU A CA 1
ATOM 693 C C . GLU A 1 88 ? 11.68 -10.672 9.078 1 55.03 88 GLU A C 1
ATOM 695 O O . GLU A 1 88 ? 12.656 -11.297 8.656 1 55.03 88 GLU A O 1
ATOM 700 N N . GLY A 1 89 ? 10.852 -11.047 9.883 1 56.5 89 GLY A N 1
ATOM 701 C CA . GLY A 1 89 ? 11.242 -12.242 10.617 1 56.5 89 GLY A CA 1
ATOM 702 C C . GLY A 1 89 ? 10.82 -13.531 9.93 1 56.5 89 GLY A C 1
ATOM 703 O O . GLY A 1 89 ? 11.281 -14.617 10.289 1 56.5 89 GLY A O 1
ATOM 704 N N . LEU A 1 90 ? 10.258 -13.422 8.789 1 64.38 90 LEU A N 1
ATOM 705 C CA . LEU A 1 90 ? 9.68 -14.633 8.203 1 64.38 90 LEU A CA 1
ATOM 706 C C . LEU A 1 90 ? 10.602 -15.219 7.148 1 64.38 90 LEU A C 1
ATOM 708 O O . LEU A 1 90 ? 10.367 -16.328 6.668 1 64.38 90 LEU A O 1
ATOM 712 N N . GLY A 1 91 ? 11.75 -14.57 6.832 1 70.25 91 GLY A N 1
ATOM 713 C CA . GLY A 1 91 ? 12.656 -15.102 5.828 1 70.25 91 GLY A CA 1
ATOM 714 C C . GLY A 1 91 ? 12.039 -15.172 4.445 1 70.25 91 GLY A C 1
ATOM 715 O O . GLY A 1 91 ? 12.305 -16.109 3.689 1 70.25 91 GLY A O 1
ATOM 716 N N . LEU A 1 92 ? 11.203 -14.156 4.168 1 75.75 92 LEU A N 1
ATOM 717 C CA . LEU A 1 92 ? 10.477 -14.203 2.904 1 75.75 92 LEU A CA 1
ATOM 718 C C . LEU A 1 92 ? 11.422 -14.016 1.723 1 75.75 92 LEU A C 1
ATOM 720 O O . LEU A 1 92 ? 11.109 -14.422 0.602 1 75.75 92 LEU A O 1
ATOM 724 N N . GLU A 1 93 ? 12.562 -13.477 1.941 1 77.25 93 GLU A N 1
ATOM 725 C CA . GLU A 1 93 ? 13.523 -13.195 0.876 1 77.25 93 GLU A CA 1
ATOM 726 C C . GLU A 1 93 ? 13.922 -14.469 0.138 1 77.25 93 GLU A C 1
ATOM 728 O O . GLU A 1 93 ? 14.164 -14.438 -1.07 1 77.25 93 GLU A O 1
ATOM 733 N N . GLU A 1 94 ? 14.023 -15.539 0.808 1 82.12 94 GLU A N 1
ATOM 734 C CA . GLU A 1 94 ? 14.414 -16.812 0.206 1 82.12 94 GLU A CA 1
ATOM 735 C C . GLU A 1 94 ? 13.422 -17.234 -0.867 1 82.12 94 GLU A C 1
ATOM 737 O O . GLU A 1 94 ? 13.805 -17.844 -1.871 1 82.12 94 GLU A O 1
ATOM 742 N N . TYR A 1 95 ? 12.188 -16.906 -0.686 1 86.56 95 TYR A N 1
ATOM 743 C CA . TYR A 1 95 ? 11.156 -17.281 -1.646 1 86.56 95 TYR A CA 1
ATOM 744 C C . TYR A 1 95 ? 11.219 -16.391 -2.885 1 86.56 95 TYR A C 1
ATOM 746 O O . TYR A 1 95 ? 11.07 -16.875 -4.012 1 86.56 95 TYR A O 1
ATOM 754 N N . PHE A 1 96 ? 11.539 -15.125 -2.648 1 87.19 96 PHE A N 1
ATOM 755 C CA . PHE A 1 96 ? 11.539 -14.156 -3.736 1 87.19 96 PHE A CA 1
ATOM 756 C C . PHE A 1 96 ? 12.727 -14.375 -4.66 1 87.19 96 PHE A C 1
ATOM 758 O O . PHE A 1 96 ? 12.727 -13.922 -5.805 1 87.19 96 PHE A O 1
ATOM 765 N N . SER A 1 97 ? 13.672 -15.086 -4.117 1 83.75 97 SER A N 1
ATOM 766 C CA . SER A 1 97 ? 14.859 -15.391 -4.902 1 83.75 97 SER A CA 1
ATOM 767 C C . SER A 1 97 ? 14.93 -16.875 -5.254 1 83.75 97 SER A C 1
ATOM 769 O O . SER A 1 97 ? 15.961 -17.359 -5.715 1 83.75 97 SER A O 1
ATOM 771 N N . GLY A 1 98 ? 13.891 -17.531 -5.008 1 85.25 98 GLY A N 1
ATOM 772 C CA . GLY A 1 98 ? 13.883 -18.969 -5.195 1 85.25 98 GLY A CA 1
ATOM 773 C C . GLY A 1 98 ? 13.57 -19.391 -6.621 1 85.25 98 GLY A C 1
ATOM 774 O O . GLY A 1 98 ? 13.586 -18.562 -7.535 1 85.25 98 GLY A O 1
ATOM 775 N N . GLU A 1 99 ? 13.297 -20.719 -6.75 1 90.94 99 GLU A N 1
ATOM 776 C CA . GLU A 1 99 ? 13.117 -21.328 -8.062 1 90.94 99 GLU A CA 1
ATOM 777 C C . GLU A 1 99 ? 11.641 -21.328 -8.477 1 90.94 99 GLU A C 1
ATOM 779 O O . GLU A 1 99 ? 11.273 -21.922 -9.484 1 90.94 99 GLU A O 1
ATOM 784 N N . GLY A 1 100 ? 10.867 -20.688 -7.66 1 94.44 100 GLY A N 1
ATOM 785 C CA . GLY A 1 100 ? 9.438 -20.688 -7.93 1 94.44 100 GLY A CA 1
ATOM 786 C C . GLY A 1 100 ? 8.875 -19.297 -8.133 1 94.44 100 GLY A C 1
ATOM 787 O O . GLY A 1 100 ? 9.617 -18.359 -8.422 1 94.44 100 GLY A O 1
ATOM 788 N N . VAL A 1 101 ? 7.551 -19.188 -8.211 1 95.5 101 VAL A N 1
ATOM 789 C CA . VAL A 1 101 ? 6.816 -17.938 -8.281 1 95.5 101 VAL A CA 1
ATOM 790 C C . VAL A 1 101 ? 6.117 -17.672 -6.949 1 95.5 101 VAL A C 1
ATOM 792 O O . VAL A 1 101 ? 5.613 -18.594 -6.312 1 95.5 101 VAL A O 1
ATOM 795 N N . SER A 1 102 ? 6.191 -16.453 -6.531 1 93.56 102 SER A N 1
ATOM 796 C CA . SER A 1 102 ? 5.535 -16.062 -5.289 1 93.56 102 SER A CA 1
ATOM 797 C C . SER A 1 102 ? 4.246 -15.289 -5.559 1 93.56 102 SER A C 1
ATOM 799 O O . SER A 1 102 ? 4.227 -14.383 -6.391 1 93.56 102 SER A O 1
ATOM 801 N N . ILE A 1 103 ? 3.133 -15.766 -4.973 1 93.75 103 ILE A N 1
ATOM 802 C CA . ILE A 1 103 ? 1.922 -14.953 -4.863 1 93.75 103 ILE A CA 1
ATOM 803 C C . ILE A 1 103 ? 1.739 -14.492 -3.42 1 93.75 103 ILE A C 1
ATOM 805 O O . ILE A 1 103 ? 1.676 -15.312 -2.5 1 93.75 103 ILE A O 1
ATOM 809 N N . VAL A 1 104 ? 1.707 -13.219 -3.215 1 85.69 104 VAL A N 1
ATOM 810 C CA . VAL A 1 104 ? 1.536 -12.617 -1.895 1 85.69 104 VAL A CA 1
ATOM 811 C C . VAL A 1 104 ? 0.189 -11.906 -1.82 1 85.69 104 VAL A C 1
ATOM 813 O O . VAL A 1 104 ? -0.029 -10.906 -2.506 1 85.69 104 VAL A O 1
ATOM 816 N N . GLU A 1 105 ? -0.811 -12.594 -1.087 1 82.56 105 GLU A N 1
ATOM 817 C CA . GLU A 1 105 ? -1.992 -11.805 -0.75 1 82.56 105 GLU A CA 1
ATOM 818 C C . GLU A 1 105 ? -1.63 -10.625 0.142 1 82.56 105 GLU A C 1
ATOM 820 O O . GLU A 1 105 ? -1.267 -10.805 1.306 1 82.56 105 GLU A O 1
ATOM 825 N N . TRP A 1 106 ? -1.659 -9.656 -0.394 1 67.06 106 TRP A N 1
ATOM 826 C CA . TRP A 1 106 ? -1.133 -8.422 0.174 1 67.06 106 TRP A CA 1
ATOM 827 C C . TRP A 1 106 ? -2.25 -7.582 0.787 1 67.06 106 TRP A C 1
ATOM 829 O O . TRP A 1 106 ? -3.242 -7.277 0.12 1 67.06 106 TRP A O 1
ATOM 839 N N . PRO A 1 107 ? -2.066 -7.676 2.186 1 55.69 107 PRO A N 1
ATOM 840 C CA . PRO A 1 107 ? -3.127 -6.852 2.771 1 55.69 107 PRO A CA 1
ATOM 841 C C . PRO A 1 107 ? -3.217 -5.465 2.137 1 55.69 107 PRO A C 1
ATOM 843 O O . PRO A 1 107 ? -2.201 -4.906 1.72 1 55.69 107 PRO A O 1
ATOM 846 N N . THR A 1 108 ? -4.184 -5.395 1.52 1 48.16 108 THR A N 1
ATOM 847 C CA . THR A 1 108 ? -4.355 -3.965 1.295 1 48.16 108 THR A CA 1
ATOM 848 C C . THR A 1 108 ? -3.938 -3.17 2.529 1 48.16 108 THR A C 1
ATOM 850 O O . THR A 1 108 ? -4.512 -3.344 3.607 1 48.16 108 THR A O 1
ATOM 853 N N . VAL A 1 109 ? -2.68 -3.748 2.977 1 46.84 109 VAL A N 1
ATOM 854 C CA . VAL A 1 109 ? -2.309 -3.225 4.285 1 46.84 109 VAL A CA 1
ATOM 855 C C . VAL A 1 109 ? -3.387 -2.262 4.781 1 46.84 109 VAL A C 1
ATOM 857 O O . VAL A 1 109 ? -4.227 -1.806 4 1 46.84 109 VAL A O 1
ATOM 860 N N . ALA A 1 110 ? -2.854 -1.482 5.914 1 46.5 110 ALA A N 1
ATOM 861 C CA . ALA A 1 110 ? -3.42 -0.551 6.887 1 46.5 110 ALA A CA 1
ATOM 862 C C . ALA A 1 110 ? -4.449 0.365 6.234 1 46.5 110 ALA A C 1
ATOM 864 O O . ALA A 1 110 ? -5.012 1.247 6.891 1 46.5 110 ALA A O 1
ATOM 865 N N . MET A 1 111 ? -4.578 0.039 4.906 1 49.91 111 MET A N 1
ATOM 866 C CA . MET A 1 111 ? -5.48 0.99 4.266 1 49.91 111 MET A CA 1
ATOM 867 C C . MET A 1 111 ? -6.918 0.764 4.715 1 49.91 111 MET A C 1
ATOM 869 O O . MET A 1 111 ? -7.703 1.711 4.797 1 49.91 111 MET A O 1
ATOM 873 N N . GLU A 1 112 ? -7.023 -0.611 5.027 1 51.91 112 GLU A N 1
ATOM 874 C CA . GLU A 1 112 ? -8.406 -0.812 5.445 1 51.91 112 GLU A CA 1
ATOM 875 C C . GLU A 1 112 ? -8.719 -0.037 6.723 1 51.91 112 GLU A C 1
ATOM 877 O O . GLU A 1 112 ? -9.859 0.359 6.957 1 51.91 112 GLU A O 1
ATOM 882 N N . ASP A 1 113 ? -7.633 0.158 7.438 1 58.94 113 ASP A N 1
ATOM 883 C CA . ASP A 1 113 ? -7.852 0.897 8.68 1 58.94 113 ASP A CA 1
ATOM 884 C C . ASP A 1 113 ? -7.664 2.396 8.461 1 58.94 113 ASP A C 1
ATOM 886 O O . ASP A 1 113 ? -7.949 3.197 9.359 1 58.94 113 ASP A O 1
ATOM 890 N N . MET A 1 114 ? -7.262 2.52 7.242 1 69.88 114 MET A N 1
ATOM 891 C CA . MET A 1 114 ? -7.105 3.934 6.914 1 69.88 114 MET A CA 1
ATOM 892 C C . MET A 1 114 ? -8.367 4.488 6.266 1 69.88 114 MET A C 1
ATOM 894 O O . MET A 1 114 ? -9.117 3.75 5.617 1 69.88 114 MET A O 1
ATOM 898 N N . PRO A 1 115 ? -8.633 5.785 6.594 1 75.5 115 PRO A N 1
ATOM 899 C CA . PRO A 1 115 ? -9.789 6.379 5.918 1 75.5 115 PRO A CA 1
ATOM 900 C C . PRO A 1 115 ? -9.727 6.227 4.398 1 75.5 115 PRO A C 1
ATOM 902 O O . PRO A 1 115 ? -8.664 6.426 3.801 1 75.5 115 PRO A O 1
ATOM 905 N N . ALA A 1 116 ? -10.898 5.812 3.826 1 73.44 116 ALA A N 1
ATOM 906 C CA . ALA A 1 116 ? -10.977 5.664 2.375 1 73.44 116 ALA A CA 1
ATOM 907 C C . ALA A 1 116 ? -10.641 6.977 1.673 1 73.44 116 ALA A C 1
ATOM 909 O O . ALA A 1 116 ? -9.961 6.98 0.647 1 73.44 116 ALA A O 1
ATOM 910 N N . ASP A 1 117 ? -11.219 8.055 2.258 1 83.38 117 ASP A N 1
ATOM 911 C CA . ASP A 1 117 ? -10.922 9.391 1.737 1 83.38 117 ASP A CA 1
ATOM 912 C C . ASP A 1 117 ? -9.656 9.953 2.367 1 83.38 117 ASP A C 1
ATOM 914 O O . ASP A 1 117 ? -9.555 10.055 3.592 1 83.38 117 ASP A O 1
ATOM 918 N N . HIS A 1 118 ? -8.641 10.172 1.531 1 87.75 118 HIS A N 1
ATOM 919 C CA . HIS A 1 118 ? -7.371 10.688 2.025 1 87.75 118 HIS A CA 1
ATOM 920 C C . HIS A 1 118 ? -6.523 11.25 0.887 1 87.75 118 HIS A C 1
ATOM 922 O O . HIS A 1 118 ? -6.836 11.039 -0.287 1 87.75 118 HIS A O 1
ATOM 928 N N . LEU A 1 119 ? -5.516 12.109 1.274 1 92.5 119 LEU A N 1
ATOM 929 C CA . LEU A 1 119 ? -4.395 12.359 0.374 1 92.5 119 LEU A CA 1
ATOM 930 C C . LEU A 1 119 ? -3.318 11.289 0.537 1 92.5 119 LEU A C 1
ATOM 932 O O . LEU A 1 119 ? -2.986 10.906 1.66 1 92.5 119 LEU A O 1
ATOM 936 N N . HIS A 1 120 ? -2.891 10.82 -0.571 1 85.5 120 HIS A N 1
ATOM 937 C CA . HIS A 1 120 ? -1.701 9.977 -0.58 1 85.5 120 HIS A CA 1
ATOM 938 C C . HIS A 1 120 ? -0.512 10.703 -1.194 1 85.5 120 HIS A C 1
ATOM 940 O O . HIS A 1 120 ? -0.538 11.062 -2.375 1 85.5 120 HIS A O 1
ATOM 946 N N . ILE A 1 121 ? 0.514 10.938 -0.365 1 92.06 121 ILE A N 1
ATOM 947 C CA . ILE A 1 121 ? 1.688 11.68 -0.81 1 92.06 121 ILE A CA 1
ATOM 948 C C . ILE A 1 121 ? 2.922 10.781 -0.736 1 92.06 121 ILE A C 1
ATOM 950 O O . ILE A 1 121 ? 3.215 10.203 0.311 1 92.06 121 ILE A O 1
ATOM 954 N N . THR A 1 122 ? 3.561 10.695 -1.83 1 86.56 122 THR A N 1
ATOM 955 C CA . THR A 1 122 ? 4.82 9.961 -1.876 1 86.56 122 THR A CA 1
ATOM 956 C C . THR A 1 122 ? 5.992 10.914 -2.088 1 86.56 122 THR A C 1
ATOM 958 O O . THR A 1 122 ? 5.941 11.781 -2.961 1 86.56 122 THR A O 1
ATOM 961 N N . LEU A 1 123 ? 7.016 10.797 -1.278 1 90.69 123 LEU A N 1
ATOM 962 C CA . LEU A 1 123 ? 8.281 11.508 -1.432 1 90.69 123 LEU A CA 1
ATOM 963 C C . LEU A 1 123 ? 9.398 10.547 -1.813 1 90.69 123 LEU A C 1
ATOM 965 O O . LEU A 1 123 ? 9.688 9.594 -1.082 1 90.69 123 LEU A O 1
ATOM 969 N N . ALA A 1 124 ? 9.977 10.82 -2.961 1 85.69 124 ALA A N 1
ATOM 970 C CA . ALA A 1 124 ? 11.047 9.953 -3.438 1 85.69 124 ALA A CA 1
ATOM 971 C C . ALA A 1 124 ? 12.336 10.742 -3.654 1 85.69 124 ALA A C 1
ATOM 973 O O . ALA A 1 124 ? 12.297 11.883 -4.105 1 85.69 124 ALA A O 1
ATOM 974 N N . HIS A 1 125 ? 13.398 10.07 -3.297 1 87.44 125 HIS A N 1
ATOM 975 C CA . HIS A 1 125 ? 14.695 10.664 -3.604 1 87.44 125 HIS A CA 1
ATOM 976 C C . HIS A 1 125 ? 14.859 10.898 -5.102 1 87.44 125 HIS A C 1
ATOM 978 O O . HIS A 1 125 ? 14.297 10.156 -5.914 1 87.44 125 HIS A O 1
ATOM 984 N N . SER A 1 126 ? 15.586 12.016 -5.398 1 86.62 126 SER A N 1
ATOM 985 C CA . SER A 1 126 ? 15.914 12.32 -6.789 1 86.62 126 SER A CA 1
ATOM 986 C C . SER A 1 126 ? 17.422 12.281 -7.02 1 86.62 126 SER A C 1
ATOM 988 O O . SER A 1 126 ? 18.188 11.969 -6.105 1 86.62 126 SER A O 1
ATOM 990 N N . GLU A 1 127 ? 17.797 12.492 -8.242 1 86 127 GLU A N 1
ATOM 991 C CA . GLU A 1 127 ? 19.219 12.5 -8.57 1 86 127 GLU A CA 1
ATOM 992 C C . GLU A 1 127 ? 19.969 13.508 -7.715 1 86 127 GLU A C 1
ATOM 994 O O . GLU A 1 127 ? 21.078 13.227 -7.238 1 86 127 GLU A O 1
ATOM 999 N N . ASN A 1 128 ? 19.438 14.68 -7.629 1 90.06 128 ASN A N 1
ATOM 1000 C CA . ASN A 1 128 ? 19.969 15.68 -6.715 1 90.06 128 ASN A CA 1
ATOM 1001 C C . ASN A 1 128 ? 19.609 15.359 -5.266 1 90.06 128 ASN A C 1
ATOM 1003 O O . ASN A 1 128 ? 18.438 15.227 -4.926 1 90.06 128 ASN A O 1
ATOM 1007 N N . PRO A 1 129 ? 20.641 15.234 -4.402 1 90.38 129 PRO A N 1
ATOM 1008 C CA . PRO A 1 129 ? 20.406 14.805 -3.02 1 90.38 129 PRO A CA 1
ATOM 1009 C C . PRO A 1 129 ? 19.5 15.758 -2.254 1 90.38 129 PRO A C 1
ATOM 1011 O O . PRO A 1 129 ? 18.844 15.352 -1.29 1 90.38 129 PRO A O 1
ATOM 1014 N N . ASP A 1 130 ? 19.453 16.984 -2.709 1 92.5 130 ASP A N 1
ATOM 1015 C CA . ASP A 1 130 ? 18.656 17.969 -1.991 1 92.5 130 ASP A CA 1
ATOM 1016 C C . ASP A 1 130 ? 17.25 18.047 -2.557 1 92.5 130 ASP A C 1
ATOM 1018 O O . ASP A 1 130 ? 16.391 18.766 -2.02 1 92.5 130 ASP A O 1
ATOM 1022 N N . SER A 1 131 ? 17.031 17.281 -3.572 1 93.62 131 SER A N 1
ATOM 1023 C CA . SER A 1 131 ? 15.727 17.344 -4.242 1 93.62 131 SER A CA 1
ATOM 1024 C C . SER A 1 131 ? 14.906 16.078 -3.994 1 93.62 131 SER A C 1
ATOM 1026 O O . SER A 1 131 ? 15.469 15.016 -3.725 1 93.62 131 SER A O 1
ATOM 1028 N N . ARG A 1 132 ? 13.602 16.219 -3.959 1 94 132 ARG A N 1
ATOM 1029 C CA . ARG A 1 132 ? 12.664 15.102 -3.852 1 94 132 ARG A CA 1
ATOM 1030 C C . ARG A 1 132 ? 11.602 15.172 -4.949 1 94 132 ARG A C 1
ATOM 1032 O O . ARG A 1 132 ? 11.18 16.266 -5.34 1 94 132 ARG A O 1
ATOM 1039 N N . GLN A 1 133 ? 11.273 14.047 -5.461 1 90.81 133 GLN A N 1
ATOM 1040 C CA . GLN A 1 133 ? 10.102 13.922 -6.32 1 90.81 133 GLN A CA 1
ATOM 1041 C C . GLN A 1 133 ? 8.852 13.633 -5.5 1 90.81 133 GLN A C 1
ATOM 1043 O O . GLN A 1 133 ? 8.781 12.625 -4.797 1 90.81 133 GLN A O 1
ATOM 1048 N N . MET A 1 134 ? 7.887 14.539 -5.613 1 94.06 134 MET A N 1
ATOM 1049 C CA . MET A 1 134 ? 6.645 14.375 -4.867 1 94.06 134 MET A CA 1
ATOM 1050 C C . MET A 1 134 ? 5.496 13.992 -5.797 1 94.06 134 MET A C 1
ATOM 1052 O O . MET A 1 134 ? 5.359 14.555 -6.887 1 94.06 134 MET A O 1
ATOM 1056 N N . THR A 1 135 ? 4.715 12.992 -5.453 1 87.88 135 THR A N 1
ATOM 1057 C CA . THR A 1 135 ? 3.479 12.602 -6.121 1 87.88 135 THR A CA 1
ATOM 1058 C C . THR A 1 135 ? 2.305 12.641 -5.145 1 87.88 135 THR A C 1
ATOM 1060 O O . THR A 1 135 ? 2.4 12.125 -4.027 1 87.88 135 THR A O 1
ATOM 1063 N N . ILE A 1 136 ? 1.23 13.312 -5.547 1 90.56 136 ILE A N 1
ATOM 1064 C CA . ILE A 1 136 ? 0.034 13.391 -4.715 1 90.56 136 ILE A CA 1
ATOM 1065 C C . ILE A 1 136 ? -1.149 12.773 -5.457 1 90.56 136 ILE A C 1
ATOM 1067 O O . ILE A 1 136 ? -1.391 13.086 -6.625 1 90.56 136 ILE A O 1
ATOM 1071 N N . THR A 1 137 ? -1.79 11.852 -4.758 1 84.62 137 THR A N 1
ATOM 1072 C CA . THR A 1 137 ? -3.068 11.32 -5.219 1 84.62 137 THR A CA 1
ATOM 1073 C C . THR A 1 137 ? -4.168 11.594 -4.199 1 84.62 137 THR A C 1
ATOM 1075 O O . THR A 1 137 ? -3.953 11.445 -2.992 1 84.62 137 THR A O 1
ATOM 1078 N N . ALA A 1 138 ? -5.328 12.07 -4.742 1 86.31 138 ALA A N 1
ATOM 1079 C CA . ALA A 1 138 ? -6.457 12.375 -3.867 1 86.31 138 ALA A CA 1
ATOM 1080 C C . ALA A 1 138 ? -7.562 11.336 -4.02 1 86.31 138 ALA A C 1
ATOM 1082 O O . ALA A 1 138 ? -7.941 10.984 -5.141 1 86.31 138 ALA A O 1
ATOM 1083 N N . MET A 1 139 ? -7.992 10.836 -2.891 1 79.69 139 MET A N 1
ATOM 1084 C CA . MET A 1 139 ? -9.141 9.938 -2.84 1 79.69 139 MET A CA 1
ATOM 1085 C C . MET A 1 139 ? -10.297 10.578 -2.078 1 79.69 139 MET A C 1
ATOM 1087 O O . MET A 1 139 ? -10.133 11.008 -0.935 1 79.69 139 MET A O 1
ATOM 1091 N N . GLY A 1 140 ? -11.516 10.656 -2.639 1 81.88 140 GLY A N 1
ATOM 1092 C CA . GLY A 1 140 ? -12.656 11.336 -2.035 1 81.88 140 GLY A CA 1
ATOM 1093 C C . GLY A 1 140 ? -12.844 12.75 -2.543 1 81.88 140 GLY A C 1
ATOM 1094 O O . GLY A 1 140 ? -11.875 13.445 -2.852 1 81.88 140 GLY A O 1
ATOM 1095 N N . TYR A 1 141 ? -14.039 13.164 -2.545 1 84.12 141 TYR A N 1
ATOM 1096 C CA . TYR A 1 141 ? -14.422 14.422 -3.186 1 84.12 141 TYR A CA 1
ATOM 1097 C C . TYR A 1 141 ? -13.688 15.602 -2.561 1 84.12 141 TYR A C 1
ATOM 1099 O O . TYR A 1 141 ? -13.102 16.422 -3.268 1 84.12 141 TYR A O 1
ATOM 1107 N N . GLN A 1 142 ? -13.727 15.695 -1.27 1 91.69 142 GLN A N 1
ATOM 1108 C CA . GLN A 1 142 ? -13.109 16.828 -0.581 1 91.69 142 GLN A CA 1
ATOM 1109 C C . GLN A 1 142 ? -11.609 16.891 -0.867 1 91.69 142 GLN A C 1
ATOM 1111 O O . GLN A 1 142 ? -11.055 17.984 -1.009 1 91.69 142 GLN A O 1
ATOM 1116 N N . TYR A 1 143 ? -11.016 15.711 -0.973 1 92.81 143 TYR A N 1
ATOM 1117 C CA . TYR A 1 143 ? -9.578 15.648 -1.205 1 92.81 143 TYR A CA 1
ATOM 1118 C C . TYR A 1 143 ? -9.25 15.977 -2.654 1 92.81 143 TYR A C 1
ATOM 1120 O O . TYR A 1 143 ? -8.219 16.594 -2.936 1 92.81 143 TYR A O 1
ATOM 1128 N N . ILE A 1 144 ? -10.07 15.617 -3.568 1 87.69 144 ILE A N 1
ATOM 1129 C CA . ILE A 1 144 ? -9.898 15.938 -4.98 1 87.69 144 ILE A CA 1
ATOM 1130 C C . ILE A 1 144 ? -9.992 17.453 -5.184 1 87.69 144 ILE A C 1
ATOM 1132 O O . ILE A 1 144 ? -9.195 18.031 -5.91 1 87.69 144 ILE A O 1
ATOM 1136 N N . GLN A 1 145 ? -10.969 18.031 -4.492 1 91.62 145 GLN A N 1
ATOM 1137 C CA . GLN A 1 145 ? -11.109 19.484 -4.562 1 91.62 145 GLN A CA 1
ATOM 1138 C C . GLN A 1 145 ? -9.875 20.188 -3.998 1 91.62 145 GLN A C 1
ATOM 1140 O O . GLN A 1 145 ? -9.398 21.172 -4.566 1 91.62 145 GLN A O 1
ATOM 1145 N N . LEU A 1 146 ? -9.453 19.719 -2.906 1 94.75 146 LEU A N 1
ATOM 1146 C CA . LEU A 1 146 ? -8.25 20.281 -2.293 1 94.75 146 LEU A CA 1
ATOM 1147 C C . LEU A 1 146 ? -7.074 20.234 -3.26 1 94.75 146 LEU A C 1
ATOM 1149 O O . LEU A 1 146 ? -6.371 21.234 -3.439 1 94.75 146 LEU A O 1
ATOM 1153 N N . LEU A 1 147 ? -6.816 19.047 -3.838 1 93.81 147 LEU A N 1
ATOM 1154 C CA . LEU A 1 147 ? -5.691 18.875 -4.75 1 93.81 147 LEU A CA 1
ATOM 1155 C C . LEU A 1 147 ? -5.824 19.812 -5.953 1 93.81 147 LEU A C 1
ATOM 1157 O O . LEU A 1 147 ? -4.836 20.391 -6.406 1 93.81 147 LEU A O 1
ATOM 1161 N N . ALA A 1 148 ? -7.039 19.938 -6.43 1 90.88 148 ALA A N 1
ATOM 1162 C CA . ALA A 1 148 ? -7.293 20.844 -7.555 1 90.88 148 ALA A CA 1
ATOM 1163 C C . ALA A 1 148 ? -6.926 22.281 -7.203 1 90.88 148 ALA A C 1
ATOM 1165 O O . ALA A 1 148 ? -6.332 22.984 -8.016 1 90.88 148 ALA A O 1
ATOM 1166 N N . GLN A 1 149 ? -7.297 22.734 -6.043 1 92.5 149 GLN A N 1
ATOM 1167 C CA . GLN A 1 149 ? -6.973 24.078 -5.582 1 92.5 149 GLN A CA 1
ATOM 1168 C C . GLN A 1 149 ? -5.465 24.281 -5.465 1 92.5 149 GLN A C 1
ATOM 1170 O O . GLN A 1 149 ? -4.938 25.328 -5.848 1 92.5 149 GLN A O 1
ATOM 1175 N N . LEU A 1 150 ? -4.836 23.25 -4.941 1 92.56 150 LEU A N 1
ATOM 1176 C CA . LEU A 1 150 ? -3.389 23.312 -4.789 1 92.56 150 LEU A CA 1
ATOM 1177 C C . LEU A 1 150 ? -2.703 23.422 -6.148 1 92.56 150 LEU A C 1
ATOM 1179 O O . LEU A 1 150 ? -1.755 24.203 -6.309 1 92.56 150 LEU A O 1
ATOM 1183 N N . GLU A 1 151 ? -3.127 22.609 -7.09 1 89.75 151 GLU A N 1
ATOM 1184 C CA . GLU A 1 151 ? -2.566 22.625 -8.438 1 89.75 151 GLU A CA 1
ATOM 1185 C C . GLU A 1 151 ? -2.762 23.969 -9.109 1 89.75 151 GLU A C 1
ATOM 1187 O O . GLU A 1 151 ? -1.878 24.453 -9.828 1 89.75 151 GLU A O 1
ATOM 1192 N N . ALA A 1 152 ? -3.869 24.562 -8.828 1 89 152 ALA A N 1
ATOM 1193 C CA . ALA A 1 152 ? -4.184 25.859 -9.414 1 89 152 ALA A CA 1
ATOM 1194 C C . ALA A 1 152 ? -3.262 26.953 -8.867 1 89 152 ALA A C 1
ATOM 1196 O O . ALA A 1 152 ? -2.896 27.875 -9.586 1 89 152 ALA A O 1
ATOM 1197 N N . LEU A 1 153 ? -2.916 26.812 -7.66 1 84.25 153 LEU A N 1
ATOM 1198 C CA . LEU A 1 153 ? -2.055 27.812 -7.027 1 84.25 153 LEU A CA 1
ATOM 1199 C C . LEU A 1 153 ? -0.605 27.625 -7.465 1 84.25 153 LEU A C 1
ATOM 1201 O O . LEU A 1 153 ? 0.189 28.578 -7.395 1 84.25 153 LEU A O 1
ATOM 1205 N N . ASP A 1 154 ? -0.275 26.391 -7.777 1 81.69 154 ASP A N 1
ATOM 1206 C CA . ASP A 1 154 ? 1.104 26.094 -8.156 1 81.69 154 ASP A CA 1
ATOM 1207 C C . ASP A 1 154 ? 1.349 26.422 -9.625 1 81.69 154 ASP A C 1
ATOM 1209 O O . ASP A 1 154 ? 2.496 26.531 -10.062 1 81.69 154 ASP A O 1
ATOM 1213 N N . SER A 1 155 ? 0.312 26.469 -10.516 1 65.81 155 SER A N 1
ATOM 1214 C CA . SER A 1 155 ? 0.42 26.875 -11.914 1 65.81 155 SER A CA 1
ATOM 1215 C C . SER A 1 155 ? 0.646 28.391 -12.023 1 65.81 155 SER A C 1
ATOM 1217 O O . SER A 1 155 ? 0.215 29.156 -11.156 1 65.81 155 SER A O 1
ATOM 1219 N N . MET B 1 1 ? -0.362 -0.084 -17.172 1 78.25 1 MET B N 1
ATOM 1220 C CA . MET B 1 1 ? -1.508 -0.46 -16.344 1 78.25 1 MET B CA 1
ATOM 1221 C C . MET B 1 1 ? -2.615 -1.071 -17.203 1 78.25 1 MET B C 1
ATOM 1223 O O . MET B 1 1 ? -2.936 -0.553 -18.266 1 78.25 1 MET B O 1
ATOM 1227 N N . TYR B 1 2 ? -3.057 -2.238 -16.859 1 86.19 2 TYR B N 1
ATOM 1228 C CA . TYR B 1 2 ? -4.066 -3.016 -17.562 1 86.19 2 TYR B CA 1
ATOM 1229 C C . TYR B 1 2 ? -5.281 -3.266 -16.688 1 86.19 2 TYR B C 1
ATOM 1231 O O . TYR B 1 2 ? -5.145 -3.611 -15.508 1 86.19 2 TYR B O 1
ATOM 1239 N N . GLN B 1 3 ? -6.473 -2.949 -17.25 1 90.19 3 GLN B N 1
ATOM 1240 C CA . GLN B 1 3 ? -7.711 -3.172 -16.516 1 90.19 3 GLN B CA 1
ATOM 1241 C C . GLN B 1 3 ? -8.648 -4.105 -17.281 1 90.19 3 GLN B C 1
ATOM 1243 O O . GLN B 1 3 ? -8.727 -4.051 -18.5 1 90.19 3 GLN B O 1
ATOM 1248 N N . LYS B 1 4 ? -9.383 -4.992 -16.562 1 93.56 4 LYS B N 1
ATOM 1249 C CA . LYS B 1 4 ? -10.289 -5.953 -17.172 1 93.56 4 LYS B CA 1
ATOM 1250 C C . LYS B 1 4 ? -11.414 -6.344 -16.203 1 93.56 4 LYS B C 1
ATOM 1252 O O . LYS B 1 4 ? -11.172 -6.543 -15.016 1 93.56 4 LYS B O 1
ATOM 1257 N N . GLN B 1 5 ? -12.609 -6.371 -16.797 1 94.56 5 GLN B N 1
ATOM 1258 C CA . GLN B 1 5 ? -13.719 -6.926 -16.016 1 94.56 5 GLN B CA 1
ATOM 1259 C C . GLN B 1 5 ? -13.766 -8.445 -16.141 1 94.56 5 GLN B C 1
ATOM 1261 O O . GLN B 1 5 ? -13.766 -8.984 -17.25 1 94.56 5 GLN B O 1
ATOM 1266 N N . LEU B 1 6 ? -13.758 -9.125 -15.023 1 96.31 6 LEU B N 1
ATOM 1267 C CA . LEU B 1 6 ? -13.914 -10.57 -14.953 1 96.31 6 LEU B CA 1
ATOM 1268 C C . LEU B 1 6 ? -15.32 -10.945 -14.508 1 96.31 6 LEU B C 1
ATOM 1270 O O . LEU B 1 6 ? -15.703 -10.68 -13.367 1 96.31 6 LEU B O 1
ATOM 1274 N N . HIS B 1 7 ? -16.031 -11.695 -15.273 1 95.81 7 HIS B N 1
ATOM 1275 C CA . HIS B 1 7 ? -17.469 -11.758 -15.102 1 95.81 7 HIS B CA 1
ATOM 1276 C C . HIS B 1 7 ? -17.875 -12.969 -14.273 1 95.81 7 HIS B C 1
ATOM 1278 O O . HIS B 1 7 ? -19.062 -13.25 -14.117 1 95.81 7 HIS B O 1
ATOM 1284 N N . SER B 1 8 ? -16.969 -13.75 -13.852 1 95.5 8 SER B N 1
ATOM 1285 C CA . SER B 1 8 ? -17.25 -14.922 -13.016 1 95.5 8 SER B CA 1
ATOM 1286 C C . SER B 1 8 ? -15.977 -15.422 -12.336 1 95.5 8 SER B C 1
ATOM 1288 O O . SER B 1 8 ? -14.875 -14.977 -12.664 1 95.5 8 SER B O 1
ATOM 1290 N N . GLU B 1 9 ? -16.219 -16.344 -11.414 1 95.44 9 GLU B N 1
ATOM 1291 C CA . GLU B 1 9 ? -15.078 -17.031 -10.812 1 95.44 9 GLU B CA 1
ATOM 1292 C C . GLU B 1 9 ? -14.266 -17.781 -11.859 1 95.44 9 GLU B C 1
ATOM 1294 O O . GLU B 1 9 ? -13.031 -17.766 -11.82 1 95.44 9 GLU B O 1
ATOM 1299 N N . GLU B 1 10 ? -14.992 -18.391 -12.758 1 97.12 10 GLU B N 1
ATOM 1300 C CA . GLU B 1 10 ? -14.328 -19.141 -13.828 1 97.12 10 GLU B CA 1
ATOM 1301 C C . GLU B 1 10 ? -13.492 -18.219 -14.711 1 97.12 10 GLU B C 1
ATOM 1303 O O . GLU B 1 10 ? -12.375 -18.562 -15.102 1 97.12 10 GLU B O 1
ATOM 1308 N N . ALA B 1 11 ? -13.992 -17.094 -14.984 1 97.06 11 ALA B N 1
ATOM 1309 C CA . ALA B 1 11 ? -13.25 -16.125 -15.781 1 97.06 11 ALA B CA 1
ATOM 1310 C C . ALA B 1 11 ? -11.969 -15.688 -15.078 1 97.06 11 ALA B C 1
ATOM 1312 O O . ALA B 1 11 ? -10.93 -15.5 -15.719 1 97.06 11 ALA B O 1
ATOM 1313 N N . THR B 1 12 ? -12.086 -15.516 -13.766 1 97.12 12 THR B N 1
ATOM 1314 C CA . THR B 1 12 ? -10.922 -15.148 -12.969 1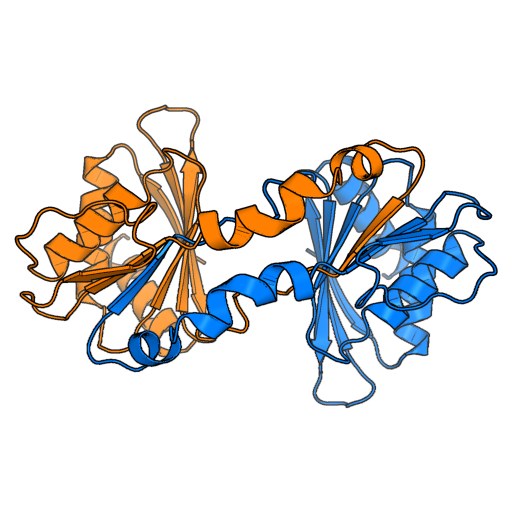 97.12 12 THR B CA 1
ATOM 1315 C C . THR B 1 12 ? -9.852 -16.234 -13.039 1 97.12 12 THR B C 1
ATOM 1317 O O . THR B 1 12 ? -8.68 -15.953 -13.281 1 97.12 12 THR B O 1
ATOM 1320 N N . ARG B 1 13 ? -10.297 -17.438 -12.922 1 97.19 13 ARG B N 1
ATOM 1321 C CA . ARG B 1 13 ? -9.367 -18.562 -12.961 1 97.19 13 ARG B CA 1
ATOM 1322 C C . ARG B 1 13 ? -8.711 -18.688 -14.328 1 97.19 13 ARG B C 1
ATOM 1324 O O . ARG B 1 13 ? -7.496 -18.891 -14.43 1 97.19 13 ARG B O 1
ATOM 1331 N N . GLN B 1 14 ? -9.492 -18.547 -15.328 1 97.12 14 GLN B N 1
ATOM 1332 C CA . GLN B 1 14 ? -8.984 -18.688 -16.688 1 97.12 14 GLN B CA 1
ATOM 1333 C C . GLN B 1 14 ? -7.949 -17.609 -17 1 97.12 14 GLN B C 1
ATOM 1335 O O . GLN B 1 14 ? -6.922 -17.891 -17.625 1 97.12 14 GLN B O 1
ATOM 1340 N N . PHE B 1 15 ? -8.258 -16.5 -16.609 1 97.31 15 PHE B N 1
ATOM 1341 C CA . PHE B 1 15 ? -7.312 -15.406 -16.828 1 97.31 15 PHE B CA 1
ATOM 1342 C C . PHE B 1 15 ? -5.996 -15.68 -16.125 1 97.31 15 PHE B C 1
ATOM 1344 O O . PHE B 1 15 ? -4.922 -15.531 -16.703 1 97.31 15 PHE B O 1
ATOM 1351 N N . ALA B 1 16 ? -6.102 -16.031 -14.828 1 97.88 16 ALA B N 1
ATOM 1352 C CA . ALA B 1 16 ? -4.914 -16.312 -14.023 1 97.88 16 ALA B CA 1
ATOM 1353 C C . ALA B 1 16 ? -4.094 -17.438 -14.625 1 97.88 16 ALA B C 1
ATOM 1355 O O . ALA B 1 16 ? -2.861 -17.422 -14.594 1 97.88 16 ALA B O 1
ATOM 1356 N N . GLU B 1 17 ? -4.828 -18.391 -15.164 1 97.56 17 GLU B N 1
ATOM 1357 C CA . GLU B 1 17 ? -4.156 -19.5 -15.828 1 97.56 17 GLU B CA 1
ATOM 1358 C C . GLU B 1 17 ? -3.359 -19.031 -17.047 1 97.56 17 GLU B C 1
ATOM 1360 O O . GLU B 1 17 ? -2.215 -19.438 -17.234 1 97.56 17 GLU B O 1
ATOM 1365 N N . LYS B 1 18 ? -3.943 -18.219 -17.828 1 96.88 18 LYS B N 1
ATOM 1366 C CA . LYS B 1 18 ? -3.254 -17.656 -18.984 1 96.88 18 LYS B CA 1
ATOM 1367 C C . LYS B 1 18 ? -2.025 -16.859 -18.562 1 96.88 18 LYS B C 1
ATOM 1369 O O . LYS B 1 18 ? -0.951 -17 -19.141 1 96.88 18 LYS B O 1
ATOM 1374 N N . LEU B 1 19 ? -2.18 -16.062 -17.578 1 97.06 19 LEU B N 1
ATOM 1375 C CA . LEU B 1 19 ? -1.084 -15.25 -17.047 1 97.06 19 LEU B CA 1
ATOM 1376 C C . LEU B 1 19 ? 0.084 -16.141 -16.625 1 97.06 19 LEU B C 1
ATOM 1378 O O . LEU B 1 19 ? 1.245 -15.789 -16.844 1 97.06 19 LEU B O 1
ATOM 1382 N N . SER B 1 20 ? -0.239 -17.234 -16 1 97.06 20 SER B N 1
ATOM 1383 C CA . SER B 1 20 ? 0.777 -18.078 -15.383 1 97.06 20 SER B CA 1
ATOM 1384 C C . SER B 1 20 ? 1.752 -18.625 -16.422 1 97.06 20 SER B C 1
ATOM 1386 O O . SER B 1 20 ? 2.883 -18.984 -16.094 1 97.06 20 SER B O 1
ATOM 1388 N N . GLN B 1 21 ? 1.342 -18.672 -17.688 1 95.38 21 GLN B N 1
ATOM 1389 C CA . GLN B 1 21 ? 2.189 -19.188 -18.766 1 95.38 21 GLN B CA 1
ATOM 1390 C C . GLN B 1 21 ? 3.416 -18.297 -18.969 1 95.38 21 GLN B C 1
ATOM 1392 O O . GLN B 1 21 ? 4.426 -18.734 -19.516 1 95.38 21 GLN B O 1
ATOM 1397 N N . TYR B 1 22 ? 3.369 -17.156 -18.5 1 96.06 22 TYR B N 1
ATOM 1398 C CA . TYR B 1 22 ? 4.445 -16.203 -18.719 1 96.06 22 TYR B CA 1
ATOM 1399 C C . TYR B 1 22 ? 5.301 -16.031 -17.484 1 96.06 22 TYR B C 1
ATOM 1401 O O . TYR B 1 22 ? 6.27 -15.273 -17.469 1 96.06 22 TYR B O 1
ATOM 1409 N N . LEU B 1 23 ? 4.984 -16.75 -16.453 1 96.75 23 LEU B N 1
ATOM 1410 C CA . LEU B 1 23 ? 5.738 -16.625 -15.211 1 96.75 23 LEU B CA 1
ATOM 1411 C C . LEU B 1 23 ? 7.023 -17.438 -15.273 1 96.75 23 LEU B C 1
ATOM 1413 O O . LEU B 1 23 ? 7.035 -18.547 -15.82 1 96.75 23 LEU B O 1
ATOM 1417 N N . THR B 1 24 ? 8.094 -16.859 -14.758 1 95.38 24 THR B N 1
ATOM 1418 C CA . THR B 1 24 ? 9.398 -17.5 -14.641 1 95.38 24 THR B CA 1
ATOM 1419 C C . THR B 1 24 ? 9.906 -17.453 -13.203 1 95.38 24 THR B C 1
ATOM 1421 O O . THR B 1 24 ? 9.367 -16.703 -12.383 1 95.38 24 THR B O 1
ATOM 1424 N N . PRO B 1 25 ? 10.906 -18.312 -12.906 1 93.94 25 PRO B N 1
ATOM 1425 C CA . PRO B 1 25 ? 11.414 -18.359 -11.531 1 93.94 25 PRO B CA 1
ATOM 1426 C C . PRO B 1 25 ? 11.773 -16.984 -10.984 1 93.94 25 PRO B C 1
ATOM 1428 O O . PRO B 1 25 ? 12.359 -16.172 -11.695 1 93.94 25 PRO B O 1
ATOM 1431 N N . GLY B 1 26 ? 11.398 -16.781 -9.734 1 91.5 26 GLY B N 1
ATOM 1432 C CA . GLY B 1 26 ? 11.773 -15.555 -9.047 1 91.5 26 GLY B CA 1
ATOM 1433 C C . GLY B 1 26 ? 10.727 -14.461 -9.172 1 91.5 26 GLY B C 1
ATOM 1434 O O . GLY B 1 26 ? 10.82 -13.43 -8.492 1 91.5 26 GLY B O 1
ATOM 1435 N N . MET B 1 27 ? 9.719 -14.656 -10.078 1 93.38 27 MET B N 1
ATOM 1436 C CA . MET B 1 27 ? 8.719 -13.609 -10.273 1 93.38 27 MET B CA 1
ATOM 1437 C C . MET B 1 27 ? 7.75 -13.555 -9.094 1 93.38 27 MET B C 1
ATOM 1439 O O . MET B 1 27 ? 7.48 -14.578 -8.461 1 93.38 27 MET B O 1
ATOM 1443 N N . THR B 1 28 ? 7.27 -12.344 -8.82 1 92.81 28 THR B N 1
ATOM 1444 C CA . THR B 1 28 ? 6.375 -12.094 -7.695 1 92.81 28 THR B CA 1
ATOM 1445 C C . THR B 1 28 ? 5.117 -11.367 -8.156 1 92.81 28 THR B C 1
ATOM 1447 O O . THR B 1 28 ? 5.191 -10.43 -8.961 1 92.81 28 THR B O 1
ATOM 1450 N N . ILE B 1 29 ? 3.961 -11.93 -7.684 1 94.25 29 ILE B N 1
ATOM 1451 C CA . ILE B 1 29 ? 2.676 -11.258 -7.852 1 94.25 29 ILE B CA 1
ATOM 1452 C C . ILE B 1 29 ? 2.156 -10.789 -6.492 1 94.25 29 ILE B C 1
ATOM 1454 O O . ILE B 1 29 ? 1.984 -11.594 -5.574 1 94.25 29 ILE B O 1
ATOM 1458 N N . LEU B 1 30 ? 1.983 -9.492 -6.348 1 87.5 30 LEU B N 1
ATOM 1459 C CA . LEU B 1 30 ? 1.242 -8.953 -5.211 1 87.5 30 LEU B CA 1
ATOM 1460 C C . LEU B 1 30 ? -0.251 -8.891 -5.516 1 87.5 30 LEU B C 1
ATOM 1462 O O . LEU B 1 30 ? -0.672 -8.203 -6.449 1 87.5 30 LEU B O 1
ATOM 1466 N N . LEU B 1 31 ? -0.989 -9.656 -4.781 1 90.12 31 LEU B N 1
ATOM 1467 C CA . LEU B 1 31 ? -2.43 -9.766 -4.98 1 90.12 31 LEU B CA 1
ATOM 1468 C C . LEU B 1 31 ? -3.189 -9.039 -3.877 1 90.12 31 LEU B C 1
ATOM 1470 O O . LEU B 1 31 ? -3.117 -9.422 -2.709 1 90.12 31 LEU B O 1
ATOM 1474 N N . GLU B 1 32 ? -3.881 -8.016 -4.32 1 83.31 32 GLU B N 1
ATOM 1475 C CA . GLU B 1 32 ? -4.594 -7.156 -3.377 1 83.31 32 GLU B CA 1
ATOM 1476 C C . GLU B 1 32 ? -6.098 -7.184 -3.635 1 83.31 32 GLU B C 1
ATOM 1478 O O . GLU B 1 32 ? -6.535 -7.184 -4.789 1 83.31 32 GLU B O 1
ATOM 1483 N N . GLY B 1 33 ? -6.902 -7.199 -2.537 1 80.69 33 GLY B N 1
ATOM 1484 C CA . GLY B 1 33 ? -8.352 -7.184 -2.625 1 80.69 33 GLY B CA 1
ATOM 1485 C C . GLY B 1 33 ? -9.031 -7.445 -1.293 1 80.69 33 GLY B C 1
ATOM 1486 O O . GLY B 1 33 ? -8.461 -8.086 -0.413 1 80.69 33 GLY B O 1
ATOM 1487 N N . ASP B 1 34 ? -10.266 -6.992 -1.245 1 75.06 34 ASP B N 1
ATOM 1488 C CA . ASP B 1 34 ? -11.055 -7.199 -0.039 1 75.06 34 ASP B CA 1
ATOM 1489 C C . ASP B 1 34 ? -11.43 -8.672 0.128 1 75.06 34 ASP B C 1
ATOM 1491 O O . ASP B 1 34 ? -11.188 -9.484 -0.769 1 75.06 34 ASP B O 1
ATOM 1495 N N . LEU B 1 35 ? -11.898 -8.953 1.353 1 75.19 35 LEU B N 1
ATOM 1496 C CA . LEU B 1 35 ? -12.406 -10.297 1.614 1 75.19 35 LEU B CA 1
ATOM 1497 C C . LEU B 1 35 ? -13.383 -10.727 0.522 1 75.19 35 LEU B C 1
ATOM 1499 O O . LEU B 1 35 ? -14.258 -9.961 0.129 1 75.19 35 LEU B O 1
ATOM 1503 N N . GLY B 1 36 ? -13.156 -11.852 0.033 1 83.38 36 GLY B N 1
ATOM 1504 C CA . GLY B 1 36 ? -14.055 -12.398 -0.967 1 83.38 36 GLY B CA 1
ATOM 1505 C C . GLY B 1 36 ? -13.82 -11.844 -2.357 1 83.38 36 GLY B C 1
ATOM 1506 O O . GLY B 1 36 ? -14.586 -12.117 -3.281 1 83.38 36 GLY B O 1
ATOM 1507 N N . ALA B 1 37 ? -12.812 -11.102 -2.572 1 88.19 37 ALA B N 1
ATOM 1508 C CA . ALA B 1 37 ? -12.57 -10.438 -3.852 1 88.19 37 ALA B CA 1
ATOM 1509 C C . ALA B 1 37 ? -12.078 -11.438 -4.898 1 88.19 37 ALA B C 1
ATOM 1511 O O . ALA B 1 37 ? -12.078 -11.133 -6.098 1 88.19 37 ALA B O 1
ATOM 1512 N N . GLY B 1 38 ? -11.703 -12.641 -4.488 1 92.94 38 GLY B N 1
ATOM 1513 C CA . GLY B 1 38 ? -11.289 -13.648 -5.445 1 92.94 38 GLY B CA 1
ATOM 1514 C C . GLY B 1 38 ? -9.797 -13.898 -5.449 1 92.94 38 GLY B C 1
ATOM 1515 O O . GLY B 1 38 ? -9.258 -14.453 -6.41 1 92.94 38 GLY B O 1
ATOM 1516 N N . LYS B 1 39 ? -9.133 -13.5 -4.406 1 92.44 39 LYS B N 1
ATOM 1517 C CA . LYS B 1 39 ? -7.684 -13.672 -4.34 1 92.44 39 LYS B CA 1
ATOM 1518 C C . LYS B 1 39 ? -7.297 -15.141 -4.445 1 92.44 39 LYS B C 1
ATOM 1520 O O . LYS B 1 39 ? -6.465 -15.516 -5.277 1 92.44 39 LYS B O 1
ATOM 1525 N N . THR B 1 40 ? -7.957 -15.977 -3.627 1 92.75 40 THR B N 1
ATOM 1526 C CA . THR B 1 40 ? -7.656 -17.406 -3.656 1 92.75 40 THR B CA 1
ATOM 1527 C C . THR B 1 40 ? -8.07 -18.016 -4.992 1 92.75 40 THR B C 1
ATOM 1529 O O . THR B 1 40 ? -7.395 -18.906 -5.512 1 92.75 40 THR B O 1
ATOM 1532 N N . THR B 1 41 ? -9.172 -17.562 -5.566 1 96.12 41 THR B N 1
ATOM 1533 C CA . THR B 1 41 ? -9.594 -18 -6.891 1 96.12 41 THR B CA 1
ATOM 1534 C C . THR B 1 41 ? -8.516 -17.703 -7.934 1 96.12 41 THR B C 1
ATOM 1536 O O . THR B 1 41 ? -8.195 -18.562 -8.766 1 96.12 41 THR B O 1
ATOM 1539 N N . PHE B 1 42 ? -7.992 -16.531 -7.859 1 97.88 42 PHE B N 1
ATOM 1540 C CA . PHE B 1 42 ? -6.918 -16.125 -8.758 1 97.88 42 PHE B CA 1
ATOM 1541 C C . PHE B 1 42 ? -5.711 -17.047 -8.602 1 97.88 42 PHE B C 1
ATOM 1543 O O . PHE B 1 42 ? -5.16 -17.531 -9.594 1 97.88 42 PHE B O 1
ATOM 1550 N N . THR B 1 43 ? -5.324 -17.281 -7.395 1 97.5 43 THR B N 1
ATOM 1551 C CA . THR B 1 43 ? -4.176 -18.141 -7.113 1 97.5 43 THR B CA 1
ATOM 1552 C C . THR B 1 43 ? -4.414 -19.547 -7.641 1 97.5 43 THR B C 1
ATOM 1554 O O . THR B 1 43 ? -3.492 -20.188 -8.156 1 97.5 43 THR B O 1
ATOM 1557 N N . LYS B 1 44 ? -5.66 -20.047 -7.543 1 97.44 44 LYS B N 1
ATOM 1558 C CA . LYS B 1 44 ? -6.012 -21.344 -8.109 1 97.44 44 LYS B CA 1
ATOM 1559 C C . LYS B 1 44 ? -5.762 -21.375 -9.617 1 97.44 44 LYS B C 1
ATOM 1561 O O . LYS B 1 44 ? -5.289 -22.375 -10.156 1 97.44 44 LYS B O 1
ATOM 1566 N N . GLY B 1 45 ? -6.086 -20.297 -10.258 1 97.94 45 GLY B N 1
ATOM 1567 C CA . GLY B 1 45 ? -5.82 -20.188 -11.68 1 97.94 45 GLY B CA 1
ATOM 1568 C C . GLY B 1 45 ? -4.34 -20.234 -12.016 1 97.94 45 GLY B C 1
ATOM 1569 O O . GLY B 1 45 ? -3.928 -20.922 -12.953 1 97.94 45 GLY B O 1
ATOM 1570 N N . VAL B 1 46 ? -3.588 -19.516 -11.266 1 98.06 46 VAL B N 1
ATOM 1571 C CA . VAL B 1 46 ? -2.143 -19.531 -11.469 1 98.06 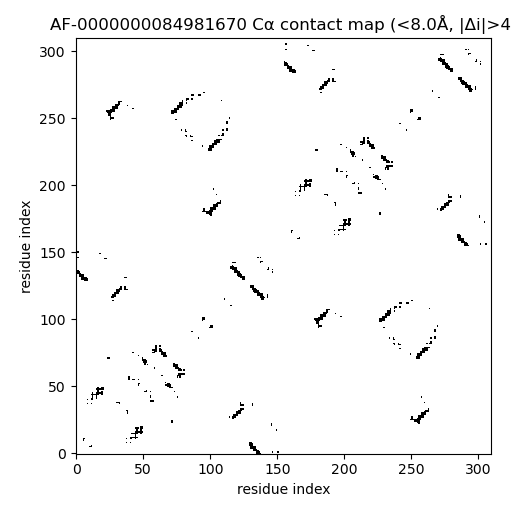46 VAL B CA 1
ATOM 1572 C C . VAL B 1 46 ? -1.598 -20.938 -11.273 1 98.06 46 VAL B C 1
ATOM 1574 O O . VAL B 1 46 ? -0.807 -21.422 -12.078 1 98.06 46 VAL B O 1
ATOM 1577 N N . ALA B 1 47 ? -2.055 -21.594 -10.203 1 97.88 47 ALA B N 1
ATOM 1578 C CA . ALA B 1 47 ? -1.603 -22.938 -9.906 1 97.88 47 ALA B CA 1
ATOM 1579 C C . ALA B 1 47 ? -1.929 -23.891 -11.055 1 97.88 47 ALA B C 1
ATOM 1581 O O . ALA B 1 47 ? -1.097 -24.719 -11.445 1 97.88 47 ALA B O 1
ATOM 1582 N N . ALA B 1 48 ? -3.1 -23.75 -11.555 1 97.44 48 ALA B N 1
ATOM 1583 C CA . ALA B 1 48 ? -3.5 -24.594 -12.68 1 97.44 48 ALA B CA 1
ATOM 1584 C C . ALA B 1 48 ? -2.562 -24.391 -13.867 1 97.44 48 ALA B C 1
ATOM 1586 O O . ALA B 1 48 ? -2.121 -25.359 -14.484 1 97.44 48 ALA B O 1
ATOM 1587 N N . GLY B 1 49 ? -2.262 -23.172 -14.172 1 97.5 49 GLY B N 1
ATOM 1588 C CA . GLY B 1 49 ? -1.367 -22.875 -15.281 1 97.5 49 GLY B CA 1
ATOM 1589 C C . GLY B 1 49 ? 0.051 -23.359 -15.047 1 97.5 49 GLY B C 1
ATOM 1590 O O . GLY B 1 49 ? 0.792 -23.609 -16 1 97.5 49 GLY B O 1
ATOM 1591 N N . LEU B 1 50 ? 0.396 -23.484 -13.789 1 97.69 50 LEU B N 1
ATOM 1592 C CA . LEU B 1 50 ? 1.71 -24 -13.43 1 97.69 50 LEU B CA 1
ATOM 1593 C C . LEU B 1 50 ? 1.692 -25.516 -13.352 1 97.69 50 LEU B C 1
ATOM 1595 O O . LEU B 1 50 ? 2.695 -26.141 -12.992 1 97.69 50 LEU B O 1
ATOM 1599 N N . GLU B 1 51 ? 0.536 -26.078 -13.641 1 97.69 51 GLU B N 1
ATOM 1600 C CA . GLU B 1 51 ? 0.362 -27.531 -13.672 1 97.69 51 GLU B CA 1
ATOM 1601 C C . GLU B 1 51 ? 0.502 -28.141 -12.273 1 97.69 51 GLU B C 1
ATOM 1603 O O . GLU B 1 51 ? 1.092 -29.203 -12.109 1 97.69 51 GLU B O 1
ATOM 1608 N N . ILE B 1 52 ? 0.053 -27.406 -11.352 1 96.44 52 ILE B N 1
ATOM 1609 C CA . ILE B 1 52 ? -0.022 -27.906 -9.984 1 96.44 52 ILE B CA 1
ATOM 1610 C C . ILE B 1 52 ? -1.375 -28.562 -9.75 1 96.44 52 ILE B C 1
ATOM 1612 O O . ILE B 1 52 ? -2.422 -27.938 -9.883 1 96.44 52 ILE B O 1
ATOM 1616 N N . ASP B 1 53 ? -1.369 -29.828 -9.375 1 93.06 53 ASP B N 1
ATOM 1617 C CA . ASP B 1 53 ? -2.59 -30.625 -9.234 1 93.06 53 ASP B CA 1
ATOM 1618 C C . ASP B 1 53 ? -3.023 -30.703 -7.773 1 93.06 53 ASP B C 1
ATOM 1620 O O . ASP B 1 53 ? -3.979 -31.406 -7.441 1 93.06 53 ASP B O 1
ATOM 1624 N N . ARG B 1 54 ? -2.602 -30.016 -6.922 1 93.75 54 ARG B N 1
ATOM 1625 C CA . ARG B 1 54 ? -2.994 -29.969 -5.516 1 93.75 54 ARG B CA 1
ATOM 1626 C C . ARG B 1 54 ? -4.098 -28.953 -5.277 1 93.75 54 ARG B C 1
ATOM 1628 O O . ARG B 1 54 ? -4.273 -28.031 -6.078 1 93.75 54 ARG B O 1
ATOM 1635 N N . ILE B 1 55 ? -4.816 -29.266 -4.242 1 94.38 55 ILE B N 1
ATOM 1636 C CA . ILE B 1 55 ? -5.836 -28.297 -3.842 1 94.38 55 ILE B CA 1
ATOM 1637 C C . ILE B 1 55 ? -5.172 -27.047 -3.256 1 94.38 55 ILE B C 1
ATOM 1639 O O . ILE B 1 55 ? -4.355 -27.156 -2.338 1 94.38 55 ILE B O 1
ATOM 1643 N N . ILE B 1 56 ? -5.473 -25.891 -3.811 1 95.12 56 ILE B N 1
ATOM 1644 C CA . ILE B 1 56 ? -4.934 -24.625 -3.346 1 95.12 56 ILE B CA 1
ATOM 1645 C C . ILE B 1 56 ? -5.84 -24.031 -2.262 1 95.12 56 ILE B C 1
ATOM 1647 O O . ILE B 1 56 ? -7.039 -23.844 -2.484 1 95.12 56 ILE B O 1
ATOM 1651 N N . LYS B 1 57 ? -5.215 -23.734 -1.117 1 91.5 57 LYS B N 1
ATOM 1652 C CA . LYS B 1 57 ? -5.953 -23.141 -0.007 1 91.5 57 LYS B CA 1
ATOM 1653 C C . LYS B 1 57 ? -5.324 -21.828 0.424 1 91.5 57 LYS B C 1
ATOM 1655 O O . LYS B 1 57 ? -4.109 -21.641 0.313 1 91.5 57 LYS B O 1
ATOM 1660 N N . SER B 1 58 ? -6.203 -21.016 0.866 1 88.62 58 SER B N 1
ATOM 1661 C CA . SER B 1 58 ? -5.707 -19.766 1.431 1 88.62 58 SER B CA 1
ATOM 1662 C C . SER B 1 58 ? -4.754 -20.031 2.592 1 88.62 58 SER B C 1
ATOM 1664 O O . SER B 1 58 ? -5.078 -20.781 3.514 1 88.62 58 SER B O 1
ATOM 1666 N N . PRO B 1 59 ? -3.645 -19.359 2.592 1 87.62 59 PRO B N 1
ATOM 1667 C CA . PRO B 1 59 ? -2.709 -19.562 3.701 1 87.62 59 PRO B CA 1
ATOM 1668 C C . PRO B 1 59 ? -2.92 -18.562 4.84 1 87.62 59 PRO B C 1
ATOM 1670 O O . PRO B 1 59 ? -1.961 -18.188 5.516 1 87.62 59 PRO B O 1
ATOM 1673 N N . THR B 1 60 ? -4.059 -18.078 5.051 1 75.69 60 THR B N 1
ATOM 1674 C CA . THR B 1 60 ? -4.406 -17.109 6.074 1 75.69 60 THR B CA 1
ATOM 1675 C C . THR B 1 60 ? -3.846 -17.516 7.434 1 75.69 60 THR B C 1
ATOM 1677 O O . THR B 1 60 ? -3.225 -16.703 8.125 1 75.69 60 THR B O 1
ATOM 1680 N N . TYR B 1 61 ? -3.883 -18.906 7.852 1 73.56 61 TYR B N 1
ATOM 1681 C CA . TYR B 1 61 ? -3.477 -19.375 9.18 1 73.56 61 TYR B CA 1
ATOM 1682 C C . TYR B 1 61 ? -2.01 -19.781 9.188 1 73.56 61 TYR B C 1
ATOM 1684 O O . TYR B 1 61 ? -1.328 -19.656 10.211 1 73.56 61 TYR B O 1
ATOM 1692 N N . THR B 1 62 ? -1.488 -20.219 8.008 1 79.12 62 THR B N 1
ATOM 1693 C CA . THR B 1 62 ? -0.114 -20.703 7.953 1 79.12 62 THR B CA 1
ATOM 1694 C C . THR B 1 62 ? 0.823 -19.625 7.434 1 79.12 62 THR B C 1
ATOM 1696 O O . THR B 1 62 ? 2.045 -19.766 7.488 1 79.12 62 THR B O 1
ATOM 1699 N N . ILE B 1 63 ? 0.34 -18.516 6.922 1 76.94 63 ILE B N 1
ATOM 1700 C CA . ILE B 1 63 ? 1.067 -17.375 6.371 1 76.94 63 ILE B CA 1
ATOM 1701 C C . ILE B 1 63 ? 1.676 -17.75 5.023 1 76.94 63 ILE B C 1
ATOM 1703 O O . ILE B 1 63 ? 1.572 -17 4.055 1 76.94 63 ILE B O 1
ATOM 1707 N N . ILE B 1 64 ? 2.365 -18.984 5.039 1 85.75 64 ILE B N 1
ATOM 1708 C CA . ILE B 1 64 ? 2.986 -19.422 3.797 1 85.75 64 ILE B CA 1
ATOM 1709 C C . ILE B 1 64 ? 2.592 -20.875 3.506 1 85.75 64 ILE B C 1
ATOM 1711 O O . ILE B 1 64 ? 2.574 -21.719 4.41 1 85.75 64 ILE B O 1
ATOM 1715 N N . ARG B 1 65 ? 2.205 -21.156 2.217 1 88.62 65 ARG B N 1
ATOM 1716 C CA . ARG B 1 65 ? 2.057 -22.5 1.677 1 88.62 65 ARG B CA 1
ATOM 1717 C C . ARG B 1 65 ? 2.904 -22.688 0.423 1 88.62 65 ARG B C 1
ATOM 1719 O O . ARG B 1 65 ? 2.951 -21.812 -0.436 1 88.62 65 ARG B O 1
ATOM 1726 N N . GLU B 1 66 ? 3.576 -23.859 0.394 1 92.88 66 GLU B N 1
ATOM 1727 C CA . GLU B 1 66 ? 4.422 -24.156 -0.756 1 92.88 66 GLU B CA 1
ATOM 1728 C C . GLU B 1 66 ? 3.855 -25.328 -1.567 1 92.88 66 GLU B C 1
ATOM 1730 O O . GLU B 1 66 ? 3.406 -26.328 -1.002 1 92.88 66 GLU B O 1
ATOM 1735 N N . TYR B 1 67 ? 3.807 -25.141 -2.85 1 94.5 67 TYR B N 1
ATOM 1736 C CA . TYR B 1 67 ? 3.449 -26.188 -3.805 1 94.5 67 TYR B CA 1
ATOM 1737 C C . TYR B 1 67 ? 4.582 -26.438 -4.797 1 94.5 67 TYR B C 1
ATOM 1739 O O . TYR B 1 67 ? 4.883 -25.562 -5.625 1 94.5 67 TYR B O 1
ATOM 1747 N N . THR B 1 68 ? 5.191 -27.703 -4.719 1 92.44 68 THR B N 1
ATOM 1748 C CA . THR B 1 68 ? 6.441 -27.891 -5.445 1 92.44 68 THR B CA 1
ATOM 1749 C C . THR B 1 68 ? 6.262 -28.891 -6.582 1 92.44 68 THR B C 1
ATOM 1751 O O . THR B 1 68 ? 7.227 -29.234 -7.273 1 92.44 68 THR B O 1
ATOM 1754 N N . SER B 1 69 ? 5.145 -29.406 -6.93 1 90.75 69 SER B N 1
ATOM 1755 C CA . SER B 1 69 ? 4.961 -30.5 -7.867 1 90.75 69 SER B CA 1
ATOM 1756 C C . SER B 1 69 ? 4.586 -30 -9.258 1 90.75 69 SER B C 1
ATOM 1758 O O . SER B 1 69 ? 4.379 -30.797 -10.172 1 90.75 69 SER B O 1
ATOM 1760 N N . GLY B 1 70 ? 4.715 -28.797 -9.648 1 92.88 70 GLY B N 1
ATOM 1761 C CA . GLY B 1 70 ? 4.316 -28.266 -10.938 1 92.88 70 GLY B CA 1
ATOM 1762 C C . GLY B 1 70 ? 5.496 -27.812 -11.789 1 92.88 70 GLY B C 1
ATOM 1763 O O . GLY B 1 70 ? 6.625 -28.266 -11.57 1 92.88 70 GLY B O 1
ATOM 1764 N N . ARG B 1 71 ? 5.184 -27.125 -12.977 1 95.62 71 ARG B N 1
ATOM 1765 C CA . ARG B 1 71 ? 6.195 -26.562 -13.867 1 95.62 71 ARG B CA 1
ATOM 1766 C C . ARG B 1 71 ? 7.176 -25.688 -13.094 1 95.62 71 ARG B C 1
ATOM 1768 O O . ARG B 1 71 ? 8.375 -25.703 -13.375 1 95.62 71 ARG B O 1
ATOM 1775 N N . LEU B 1 72 ? 6.668 -24.922 -12.242 1 95.88 72 LEU B N 1
ATOM 1776 C CA . LEU B 1 72 ? 7.395 -24.125 -11.273 1 95.88 72 LEU B CA 1
ATOM 1777 C C . LEU B 1 72 ? 6.805 -24.281 -9.875 1 95.88 72 LEU B C 1
ATOM 1779 O O . LEU B 1 72 ? 5.59 -24.422 -9.727 1 95.88 72 LEU B O 1
ATOM 1783 N N . PRO B 1 73 ? 7.715 -24.219 -8.852 1 96.06 73 PRO B N 1
ATOM 1784 C CA . PRO B 1 73 ? 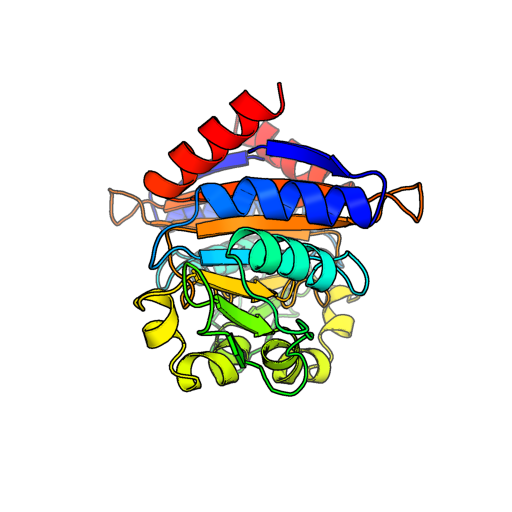7.148 -24.109 -7.508 1 96.06 73 PRO B CA 1
ATOM 1785 C C . PRO B 1 73 ? 6.305 -22.844 -7.328 1 96.06 73 PRO B C 1
ATOM 1787 O O . PRO B 1 73 ? 6.609 -21.797 -7.914 1 96.06 73 PRO B O 1
ATOM 1790 N N . LEU B 1 74 ? 5.219 -23 -6.543 1 96.56 74 LEU B N 1
ATOM 1791 C CA . LEU B 1 74 ? 4.375 -21.875 -6.16 1 96.56 74 LEU B CA 1
ATOM 1792 C C . LEU B 1 74 ? 4.465 -21.609 -4.66 1 96.56 74 LEU B C 1
ATOM 1794 O O . LEU B 1 74 ? 4.246 -22.516 -3.854 1 96.56 74 LEU B O 1
ATOM 1798 N N . TYR B 1 75 ? 4.941 -20.375 -4.332 1 94.31 75 TYR B N 1
ATOM 1799 C CA . TYR B 1 75 ? 4.949 -19.922 -2.949 1 94.31 75 TYR B CA 1
ATOM 1800 C C . TYR B 1 75 ? 3.789 -18.969 -2.686 1 94.31 75 TYR B C 1
ATOM 1802 O O . TYR B 1 75 ? 3.846 -17.797 -3.057 1 94.31 75 TYR B O 1
ATOM 1810 N N . HIS B 1 76 ? 2.699 -19.484 -2.09 1 93.88 76 HIS B N 1
ATOM 1811 C CA . HIS B 1 76 ? 1.502 -18.703 -1.779 1 93.88 76 HIS B CA 1
ATOM 1812 C C . HIS B 1 76 ? 1.546 -18.172 -0.353 1 93.88 76 HIS B C 1
ATOM 1814 O O . HIS B 1 76 ? 1.613 -18.953 0.604 1 93.88 76 HIS B O 1
ATOM 1820 N N . MET B 1 77 ? 1.529 -16.797 -0.251 1 87.38 77 MET B N 1
ATOM 1821 C CA . MET B 1 77 ? 1.641 -16.141 1.047 1 87.38 77 MET B CA 1
ATOM 1822 C C . MET B 1 77 ? 0.426 -15.258 1.315 1 87.38 77 MET B C 1
ATOM 1824 O O . MET B 1 77 ? -0.108 -14.633 0.397 1 87.38 77 MET B O 1
ATOM 1828 N N . ASP B 1 78 ? 0.007 -15.352 2.586 1 81.62 78 ASP B N 1
ATOM 1829 C CA . ASP B 1 78 ? -1.002 -14.406 3.066 1 81.62 78 ASP B CA 1
ATOM 1830 C C . ASP B 1 78 ? -0.458 -13.555 4.207 1 81.62 78 ASP B C 1
ATOM 1832 O O . ASP B 1 78 ? -0.234 -14.055 5.312 1 81.62 78 ASP B O 1
ATOM 1836 N N . LEU B 1 79 ? -0.339 -12.25 3.893 1 71.94 79 LEU B N 1
ATOM 1837 C CA . LEU B 1 79 ? 0.276 -11.375 4.887 1 71.94 79 LEU B CA 1
ATOM 1838 C C . LEU B 1 79 ? -0.776 -10.523 5.586 1 71.94 79 LEU B C 1
ATOM 1840 O O . LEU B 1 79 ? -0.442 -9.539 6.258 1 71.94 79 LEU B O 1
ATOM 1844 N N . TYR B 1 80 ? -1.996 -10.797 5.344 1 65.06 80 TYR B N 1
ATOM 1845 C CA . TYR B 1 80 ? -3.072 -10.016 5.945 1 65.06 80 TYR B CA 1
ATOM 1846 C C . TYR B 1 80 ? -2.973 -10.023 7.465 1 65.06 80 TYR B C 1
ATOM 1848 O O . TYR B 1 80 ? -3.236 -9.016 8.117 1 65.06 80 TYR B O 1
ATOM 1856 N N . ARG B 1 81 ? -2.703 -11.094 8.055 1 57.25 81 ARG B N 1
ATOM 1857 C CA . ARG B 1 81 ? -2.674 -11.203 9.508 1 57.25 81 ARG B CA 1
ATOM 1858 C C . ARG B 1 81 ? -1.438 -10.523 10.086 1 57.25 81 ARG B C 1
ATOM 1860 O O . ARG B 1 81 ? -1.428 -10.133 11.258 1 57.25 81 ARG B O 1
ATOM 1867 N N . LEU B 1 82 ? -0.443 -10.648 9.234 1 56.53 82 LEU B N 1
ATOM 1868 C CA . LEU B 1 82 ? 0.771 -10.023 9.758 1 56.53 82 LEU B CA 1
ATOM 1869 C C . LEU B 1 82 ? 0.567 -8.531 9.969 1 56.53 82 LEU B C 1
ATOM 1871 O O . LEU B 1 82 ? 1.224 -7.922 10.812 1 56.53 82 LEU B O 1
ATOM 1875 N N . GLU B 1 83 ? -0.256 -7.914 9.164 1 50.28 83 GLU B N 1
ATOM 1876 C CA . GLU B 1 83 ? -0.527 -6.488 9.32 1 50.28 83 GLU B CA 1
ATOM 1877 C C . GLU B 1 83 ? -1.469 -6.23 10.492 1 50.28 83 GLU B C 1
ATOM 1879 O O . GLU B 1 83 ? -1.405 -5.176 11.125 1 50.28 83 GLU B O 1
ATOM 1884 N N . ASP B 1 84 ? -2.428 -7.105 10.617 1 47.47 84 ASP B N 1
ATOM 1885 C CA . ASP B 1 84 ? -3.447 -6.898 11.641 1 47.47 84 ASP B CA 1
ATOM 1886 C C . ASP B 1 84 ? -2.814 -6.676 13.016 1 47.47 84 ASP B C 1
ATOM 1888 O O . ASP B 1 84 ? -3.436 -6.09 13.898 1 47.47 84 ASP B O 1
ATOM 1892 N N . SER B 1 85 ? -1.74 -7.227 13.172 1 44.62 85 SER B N 1
ATOM 1893 C CA . SER B 1 85 ? -1.444 -7.371 14.594 1 44.62 85 SER B CA 1
ATOM 1894 C C . SER B 1 85 ? -1.161 -6.016 15.234 1 44.62 85 SER B C 1
ATOM 1896 O O . SER B 1 85 ? -1.229 -5.879 16.453 1 44.62 85 SER B O 1
ATOM 1898 N N . GLY B 1 86 ? -0.936 -4.988 14.5 1 46.94 86 GLY B N 1
ATOM 1899 C CA . GLY B 1 86 ? -0.507 -3.936 15.414 1 46.94 86 GLY B CA 1
ATOM 1900 C C . GLY B 1 86 ? -1.379 -2.695 15.344 1 46.94 86 GLY B C 1
ATOM 1901 O O . GLY B 1 86 ? -1.567 -2.006 16.344 1 46.94 86 GLY B O 1
ATOM 1902 N N . VAL B 1 87 ? -2.18 -2.406 14.25 1 54.09 87 VAL B N 1
ATOM 1903 C CA . VAL B 1 87 ? -2.82 -1.1 14.125 1 54.09 87 VAL B CA 1
ATOM 1904 C C . VAL B 1 87 ? -4.223 -1.152 14.727 1 54.09 87 VAL B C 1
ATOM 1906 O O . VAL B 1 87 ? -4.691 -0.175 15.32 1 54.09 87 VAL B O 1
ATOM 1909 N N . GLU B 1 88 ? -5 -2.289 14.484 1 54.56 88 GLU B N 1
ATOM 1910 C CA . GLU B 1 88 ? -6.371 -2.379 14.977 1 54.56 88 GLU B CA 1
ATOM 1911 C C . GLU B 1 88 ? -6.434 -2.152 16.484 1 54.56 88 GLU B C 1
ATOM 1913 O O . GLU B 1 88 ? -7.414 -1.607 17 1 54.56 88 GLU B O 1
ATOM 1918 N N . GLY B 1 89 ? -5.355 -2.398 17 1 56.69 89 GLY B N 1
ATOM 1919 C CA . GLY B 1 89 ? -5.359 -2.275 18.453 1 56.69 89 GLY B CA 1
ATOM 1920 C C . GLY B 1 89 ? -4.969 -0.891 18.938 1 56.69 89 GLY B C 1
ATOM 1921 O O . GLY B 1 89 ? -5.168 -0.555 20.094 1 56.69 89 GLY B O 1
ATOM 1922 N N . LEU B 1 90 ? -4.777 0.008 18.047 1 64.06 90 LEU B N 1
ATOM 1923 C CA . LEU B 1 90 ? -4.223 1.286 18.484 1 64.06 90 LEU B CA 1
ATOM 1924 C C . LEU B 1 90 ? -5.32 2.34 18.594 1 64.06 90 LEU B C 1
ATOM 1926 O O . LEU B 1 90 ? -5.082 3.434 19.109 1 64.06 90 LEU B O 1
ATOM 1930 N N . GLY B 1 91 ? -6.598 2.012 18.234 1 69.88 91 GLY B N 1
ATOM 1931 C CA . GLY B 1 91 ? -7.668 2.988 18.344 1 69.88 91 GLY B CA 1
ATOM 1932 C C . GLY B 1 91 ? -7.473 4.184 17.438 1 69.88 91 GLY B C 1
ATOM 1933 O O . GLY B 1 91 ? -7.812 5.312 17.797 1 69.88 91 GLY B O 1
ATOM 1934 N N . LEU B 1 92 ? -6.891 3.889 16.25 1 75.75 92 LEU B N 1
ATOM 1935 C CA . LEU B 1 92 ? -6.555 4.992 15.352 1 75.75 92 LEU B CA 1
ATOM 1936 C C . LEU B 1 92 ? -7.82 5.641 14.797 1 75.75 92 LEU B C 1
ATOM 1938 O O . LEU B 1 92 ? -7.793 6.801 14.383 1 75.75 92 LEU B O 1
ATOM 1942 N N . GLU B 1 93 ? -8.914 4.973 14.836 1 76.94 93 GLU B N 1
ATOM 1943 C CA . GLU B 1 93 ? -10.164 5.469 14.273 1 76.94 93 GLU B CA 1
ATOM 1944 C C . GLU B 1 93 ? -10.594 6.773 14.938 1 76.94 93 GLU B C 1
ATOM 1946 O O . GLU B 1 93 ? -11.18 7.645 14.289 1 76.94 93 GLU B O 1
ATOM 1951 N N . GLU B 1 94 ? -10.359 6.918 16.172 1 82.25 94 GLU B N 1
ATOM 1952 C CA . GLU B 1 94 ? -10.742 8.117 16.906 1 82.25 94 GLU B CA 1
ATOM 1953 C C . GLU B 1 94 ? -10.055 9.352 16.344 1 82.25 94 GLU B C 1
ATOM 1955 O O . GLU B 1 94 ? -10.625 10.445 16.344 1 82.25 94 GLU B O 1
ATOM 1960 N N . TYR B 1 95 ? -8.875 9.195 15.852 1 86.19 95 TYR B N 1
ATOM 1961 C CA . TYR B 1 95 ? -8.125 10.312 15.297 1 86.19 95 TYR B CA 1
ATOM 1962 C C . TYR B 1 95 ? -8.656 10.703 13.922 1 86.19 95 TYR B C 1
ATOM 1964 O O . TYR B 1 95 ? -8.773 11.883 13.602 1 86.19 95 TYR B O 1
ATOM 1972 N N . PHE B 1 96 ? -9.055 9.688 13.18 1 87.44 96 PHE B N 1
ATOM 1973 C CA . PHE B 1 96 ? -9.492 9.914 11.805 1 87.44 96 PHE B CA 1
ATOM 1974 C C . PHE B 1 96 ? -10.859 10.586 11.789 1 87.44 96 PHE B C 1
ATOM 1976 O O . PHE B 1 96 ? -11.242 11.188 10.781 1 87.44 96 PHE B O 1
ATOM 1983 N N . SER B 1 97 ? -11.508 10.477 12.906 1 84.06 97 SER B N 1
ATOM 1984 C CA . SER B 1 97 ? -12.828 11.094 13.031 1 84.06 97 SER B CA 1
ATOM 1985 C C . SER B 1 97 ? -12.789 12.281 13.984 1 84.06 97 SER B C 1
ATOM 1987 O O . SER B 1 97 ? -13.844 12.797 14.383 1 84.06 97 SER B O 1
ATOM 1989 N N . GLY B 1 98 ? -11.656 12.648 14.336 1 85.5 98 GLY B N 1
ATOM 1990 C CA . GLY B 1 98 ? -11.508 13.695 15.336 1 85.5 98 GLY B CA 1
ATOM 1991 C C . GLY B 1 98 ? -11.57 15.094 14.742 1 85.5 98 GLY B C 1
ATOM 1992 O O . GLY B 1 98 ? -11.969 15.273 13.594 1 85.5 98 GLY B O 1
ATOM 1993 N N . GLU B 1 99 ? -11.18 16.078 15.617 1 91.38 99 GLU B N 1
ATOM 1994 C CA . GLU B 1 99 ? -11.305 17.484 15.273 1 91.38 99 GLU B CA 1
ATOM 1995 C C . GLU B 1 99 ? -10.031 18 14.625 1 91.38 99 GLU B C 1
ATOM 1997 O O . GLU B 1 99 ? -9.891 19.219 14.391 1 91.38 99 GLU B O 1
ATOM 2002 N N . GLY B 1 100 ? -9.125 17.094 14.383 1 94.62 100 GLY B N 1
ATOM 2003 C CA . GLY B 1 100 ? -7.848 17.5 13.82 1 94.62 100 GLY B CA 1
ATOM 2004 C C . GLY B 1 100 ? -7.559 16.859 12.477 1 94.62 100 GLY B C 1
ATOM 2005 O O . GLY B 1 100 ? -8.477 16.406 11.789 1 94.62 100 GLY B O 1
ATOM 2006 N N . VAL B 1 101 ? -6.34 17.062 11.977 1 95.62 101 VAL B N 1
ATOM 2007 C CA . VAL B 1 101 ? -5.84 16.422 10.766 1 95.62 101 VAL B CA 1
ATOM 2008 C C . VAL B 1 101 ? -4.824 15.344 11.125 1 95.62 101 VAL B C 1
ATOM 2010 O O . VAL B 1 101 ? -4.047 15.508 12.07 1 95.62 101 VAL B O 1
ATOM 2013 N N . SER B 1 102 ? -4.93 14.25 10.453 1 93.69 102 SER B N 1
ATOM 2014 C CA . SER B 1 102 ? -4 13.148 10.688 1 93.69 102 SER B CA 1
ATOM 2015 C C . SER B 1 102 ? -2.961 13.055 9.578 1 93.69 102 SER B C 1
ATOM 2017 O O . SER B 1 102 ? -3.303 13.133 8.398 1 93.69 102 SER B O 1
ATOM 2019 N N . ILE B 1 103 ? -1.683 13.055 9.945 1 93.88 103 ILE B N 1
ATOM 2020 C CA . ILE B 1 103 ? -0.611 12.648 9.047 1 93.88 103 ILE B CA 1
ATOM 2021 C C . ILE B 1 103 ? -0.086 11.273 9.461 1 93.88 103 ILE B C 1
ATOM 2023 O O . ILE B 1 103 ? 0.352 11.086 10.602 1 93.88 103 ILE B O 1
ATOM 2027 N N . VAL B 1 104 ? -0.163 10.32 8.594 1 85.81 104 VAL B N 1
ATOM 2028 C CA . VAL B 1 104 ? 0.297 8.961 8.852 1 85.81 104 VAL B CA 1
ATOM 2029 C C . VAL B 1 104 ? 1.498 8.648 7.961 1 85.81 104 VAL B C 1
ATOM 2031 O O . VAL B 1 104 ? 1.371 8.578 6.734 1 85.81 104 VAL B O 1
ATOM 2034 N N . GLU B 1 105 ? 2.742 8.664 8.625 1 82.56 105 GLU B N 1
ATOM 2035 C CA . GLU B 1 105 ? 3.854 8.086 7.879 1 82.56 105 GLU B CA 1
ATOM 2036 C C . GLU B 1 105 ? 3.617 6.609 7.59 1 82.56 105 GLU B C 1
ATOM 2038 O O . GLU B 1 105 ? 3.621 5.781 8.508 1 82.56 105 GLU B O 1
ATOM 2043 N N . TRP B 1 106 ? 3.369 6.426 6.531 1 66.88 106 TRP B N 1
ATOM 2044 C CA . TRP B 1 106 ? 2.881 5.137 6.051 1 66.88 106 TRP B CA 1
ATOM 2045 C C . TRP B 1 106 ? 4.012 4.316 5.441 1 66.88 106 TRP B C 1
ATOM 2047 O O . TRP B 1 106 ? 4.719 4.793 4.547 1 66.88 106 TRP B O 1
ATOM 2057 N N . PRO B 1 107 ? 4.254 3.27 6.359 1 55.06 107 PRO B N 1
ATOM 2058 C CA . PRO B 1 107 ? 5.328 2.473 5.762 1 55.06 107 PRO B CA 1
ATOM 2059 C C . PRO B 1 107 ? 5.055 2.113 4.305 1 55.06 107 PRO B C 1
ATOM 2061 O O . PRO B 1 107 ? 3.896 1.926 3.918 1 55.06 107 PRO B O 1
ATOM 2064 N N . THR B 1 108 ? 5.773 2.701 3.611 1 48.19 108 THR B N 1
ATOM 2065 C CA . THR B 1 108 ? 5.695 2.004 2.332 1 48.19 108 THR B CA 1
ATOM 2066 C C . THR B 1 108 ? 5.562 0.499 2.543 1 48.19 108 THR B C 1
ATOM 2068 O O . THR B 1 108 ? 6.438 -0.132 3.135 1 48.19 108 THR B O 1
ATOM 2071 N N . VAL B 1 109 ? 4.562 0.352 3.57 1 46.97 109 VAL B N 1
ATOM 2072 C CA . VAL B 1 109 ? 4.52 -1.034 4.027 1 46.97 109 VAL B CA 1
ATOM 2073 C C . VAL B 1 109 ? 5.566 -1.856 3.279 1 46.97 109 VAL B C 1
ATOM 2075 O O . VAL B 1 109 ? 6.086 -1.424 2.248 1 46.97 109 VAL B O 1
ATOM 2078 N N . ALA B 1 110 ? 5.281 -3.287 3.516 1 46.56 110 ALA B N 1
ATOM 2079 C CA . ALA B 1 110 ? 5.953 -4.547 3.217 1 46.56 110 ALA B CA 1
ATOM 2080 C C . ALA B 1 110 ? 6.594 -4.516 1.833 1 46.56 110 ALA B C 1
ATOM 2082 O O . ALA B 1 110 ? 7.184 -5.504 1.391 1 46.56 110 ALA B O 1
ATOM 2083 N N . MET B 1 111 ? 6.367 -3.301 1.279 1 49.84 111 MET B N 1
ATOM 2084 C CA . MET B 1 111 ? 6.902 -3.299 -0.08 1 49.84 111 MET B CA 1
ATOM 2085 C C . MET B 1 111 ? 8.43 -3.32 -0.064 1 49.84 111 MET B C 1
ATOM 2087 O O . MET B 1 111 ? 9.055 -3.885 -0.963 1 49.84 111 MET B O 1
ATOM 2091 N N . GLU B 1 112 ? 8.812 -2.68 1.131 1 52 112 GLU B N 1
ATOM 2092 C CA . GLU B 1 112 ? 10.266 -2.705 1.134 1 52 112 GLU B CA 1
ATOM 2093 C C . GLU B 1 112 ? 10.797 -4.137 1.192 1 52 112 GLU B C 1
ATOM 2095 O O . GLU B 1 112 ? 11.891 -4.418 0.703 1 52 112 GLU B O 1
ATOM 2100 N N . ASP B 1 113 ? 9.945 -4.957 1.754 1 59.16 113 ASP B N 1
ATOM 2101 C CA . ASP B 1 113 ? 10.383 -6.344 1.846 1 59.16 113 ASP B CA 1
ATOM 2102 C C . ASP B 1 113 ? 9.93 -7.145 0.627 1 59.16 113 ASP B C 1
ATOM 2104 O O . ASP B 1 113 ? 10.328 -8.297 0.451 1 59.16 113 ASP B O 1
ATOM 2108 N N . MET B 1 114 ? 9.188 -6.32 -0.061 1 70.06 114 MET B N 1
ATOM 2109 C CA . MET B 1 114 ? 8.742 -6.977 -1.287 1 70.06 114 MET B CA 1
ATOM 2110 C C . MET B 1 114 ? 9.68 -6.656 -2.447 1 70.06 114 MET B C 1
ATOM 2112 O O . MET B 1 114 ? 10.305 -5.594 -2.473 1 70.06 114 MET B O 1
ATOM 2116 N N . PRO B 1 115 ? 9.82 -7.684 -3.338 1 75.56 115 PRO B N 1
ATOM 2117 C CA . PRO B 1 115 ? 10.641 -7.379 -4.516 1 75.56 115 PRO B CA 1
ATOM 2118 C C . PRO B 1 115 ? 10.172 -6.129 -5.254 1 75.56 115 PRO B C 1
ATOM 2120 O O . PRO B 1 115 ? 8.969 -5.934 -5.441 1 75.56 115 PRO B O 1
ATOM 2123 N N . ALA B 1 116 ? 11.18 -5.27 -5.609 1 73.31 116 ALA B N 1
ATOM 2124 C CA . ALA B 1 116 ? 10.859 -4.051 -6.352 1 73.31 116 ALA B CA 1
ATOM 2125 C C . ALA B 1 116 ? 10.148 -4.375 -7.664 1 73.31 116 ALA B C 1
ATOM 2127 O O . ALA B 1 116 ? 9.211 -3.684 -8.055 1 73.31 116 ALA B O 1
ATOM 2128 N N . ASP B 1 117 ? 10.711 -5.418 -8.312 1 83.44 117 ASP B N 1
ATOM 2129 C CA . ASP B 1 117 ? 10.086 -5.891 -9.547 1 83.44 117 ASP B CA 1
ATOM 2130 C C . ASP B 1 117 ? 8.984 -6.898 -9.25 1 83.44 117 ASP B C 1
ATOM 2132 O O . ASP B 1 117 ? 9.219 -7.914 -8.594 1 83.44 117 ASP B O 1
ATOM 2136 N N . HIS B 1 118 ? 7.746 -6.531 -9.602 1 87.94 118 HIS B N 1
ATOM 2137 C CA . HIS B 1 118 ? 6.609 -7.406 -9.344 1 87.94 118 HIS B CA 1
ATOM 2138 C C . HIS B 1 118 ? 5.402 -6.996 -10.18 1 87.94 118 HIS B C 1
ATOM 2140 O O . HIS B 1 118 ? 5.395 -5.922 -10.781 1 87.94 118 HIS B O 1
ATOM 2146 N N . LEU B 1 119 ? 4.43 -7.977 -10.328 1 92.69 119 LEU B N 1
ATOM 2147 C CA . LEU B 1 119 ? 3.074 -7.598 -10.719 1 92.69 119 LEU B CA 1
ATOM 2148 C C . LEU B 1 119 ? 2.25 -7.203 -9.492 1 92.69 119 LEU B C 1
ATOM 2150 O O . LEU B 1 119 ? 2.303 -7.875 -8.461 1 92.69 119 LEU B O 1
ATOM 2154 N N . HIS B 1 120 ? 1.614 -6.113 -9.648 1 85.44 120 HIS B N 1
ATOM 2155 C CA . HIS B 1 120 ? 0.604 -5.738 -8.664 1 85.44 120 HIS B CA 1
ATOM 2156 C C . HIS B 1 120 ? -0.802 -5.887 -9.234 1 85.44 120 HIS B C 1
ATOM 2158 O O . HIS B 1 120 ? -1.163 -5.195 -10.195 1 85.44 120 HIS B O 1
ATOM 2164 N N . ILE B 1 121 ? -1.576 -6.805 -8.641 1 92.25 121 ILE B N 1
ATOM 2165 C CA . ILE B 1 121 ? -2.922 -7.086 -9.125 1 92.25 121 ILE B CA 1
ATOM 2166 C C . ILE B 1 121 ? -3.943 -6.746 -8.047 1 92.25 121 ILE B C 1
ATOM 2168 O O . ILE B 1 121 ? -3.836 -7.223 -6.91 1 92.25 121 ILE B O 1
ATOM 2172 N N . THR B 1 122 ? -4.84 -5.93 -8.422 1 86.56 122 THR B N 1
ATOM 2173 C CA . THR B 1 122 ? -5.941 -5.609 -7.516 1 86.56 122 THR B CA 1
ATOM 2174 C C . THR B 1 122 ? -7.25 -6.203 -8.031 1 86.56 122 THR B C 1
ATOM 2176 O O . THR B 1 122 ? -7.57 -6.078 -9.219 1 86.56 122 THR B O 1
ATOM 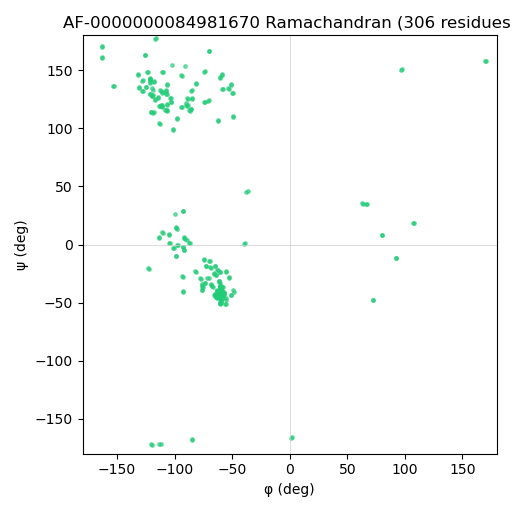2179 N N . LEU B 1 123 ? -7.992 -6.883 -7.188 1 90.88 123 LEU B N 1
ATOM 2180 C CA . LEU B 1 123 ? -9.336 -7.383 -7.457 1 90.88 123 LEU B CA 1
ATOM 2181 C C . LEU B 1 123 ? -10.367 -6.641 -6.617 1 90.88 123 LEU B C 1
ATOM 2183 O O . LEU B 1 123 ? -10.297 -6.652 -5.387 1 90.88 123 LEU B O 1
ATOM 2187 N N . ALA B 1 124 ? -11.273 -6.012 -7.328 1 85.94 124 ALA B N 1
ATOM 2188 C CA . ALA B 1 124 ? -12.305 -5.25 -6.621 1 85.94 124 ALA B CA 1
ATOM 2189 C C . ALA B 1 124 ? -13.695 -5.758 -6.977 1 85.94 124 ALA B C 1
ATOM 2191 O O . ALA B 1 124 ? -13.961 -6.125 -8.125 1 85.94 124 ALA B O 1
ATOM 2192 N N . HIS B 1 125 ? -14.508 -5.754 -5.949 1 87.38 125 HIS B N 1
ATOM 2193 C CA . HIS B 1 125 ? -15.906 -6.07 -6.207 1 87.38 125 HIS B CA 1
ATOM 2194 C C . HIS B 1 125 ? -16.516 -5.09 -7.199 1 87.38 125 HIS B C 1
ATOM 2196 O O . HIS B 1 125 ? -16.109 -3.928 -7.262 1 87.38 125 HIS B O 1
ATOM 2202 N N . SER B 1 126 ? -17.469 -5.656 -8.016 1 86.75 126 SER B N 1
ATOM 2203 C CA . SER B 1 126 ? -18.219 -4.824 -8.945 1 86.75 126 SER B CA 1
ATOM 2204 C C . SER B 1 126 ? -19.703 -4.832 -8.609 1 86.75 126 SER B C 1
ATOM 2206 O O . SER B 1 126 ? -20.125 -5.453 -7.629 1 86.75 126 SER B O 1
ATOM 2208 N N . GLU B 1 127 ? -20.438 -4.07 -9.352 1 85.94 127 GLU B N 1
ATOM 2209 C CA . GLU B 1 127 ? -21.875 -4.02 -9.125 1 85.94 127 GLU B CA 1
ATOM 2210 C C . GLU B 1 127 ? -22.5 -5.414 -9.195 1 85.94 127 GLU B C 1
ATOM 2212 O O . GLU B 1 127 ? -23.375 -5.754 -8.391 1 85.94 127 GLU B O 1
ATOM 2217 N N . ASN B 1 128 ? -22.125 -6.133 -10.203 1 90.12 128 ASN B N 1
ATOM 2218 C CA . ASN B 1 128 ? -22.516 -7.535 -10.297 1 90.12 128 ASN B CA 1
ATOM 2219 C C . ASN B 1 128 ? -21.719 -8.406 -9.328 1 90.12 128 ASN B C 1
ATOM 2221 O O . ASN B 1 128 ? -20.484 -8.414 -9.375 1 90.12 128 ASN B O 1
ATOM 2225 N N . PRO B 1 129 ? -22.422 -9.125 -8.438 1 90.38 129 PRO B N 1
ATOM 2226 C CA . PRO B 1 129 ? -21.734 -9.898 -7.391 1 90.38 129 PRO B CA 1
ATOM 2227 C C . PRO B 1 129 ? -20.797 -10.953 -7.957 1 90.38 129 PRO B C 1
ATOM 2229 O O . PRO B 1 129 ? -19.844 -11.359 -7.281 1 90.38 129 PRO B O 1
ATOM 2232 N N . ASP B 1 130 ? -21.062 -11.359 -9.172 1 92.62 130 ASP B N 1
ATOM 2233 C CA . ASP B 1 130 ? -20.25 -12.422 -9.758 1 92.62 130 ASP B CA 1
ATOM 2234 C C . ASP B 1 130 ? -19.078 -11.844 -10.555 1 92.62 130 ASP B C 1
ATOM 2236 O O . ASP B 1 130 ? -18.234 -12.586 -11.047 1 92.62 130 ASP B O 1
ATOM 2240 N N . SER B 1 131 ? -19.047 -10.539 -10.594 1 93.81 131 SER B N 1
ATOM 2241 C CA . SER B 1 131 ? -18.031 -9.891 -11.406 1 93.81 131 SER B CA 1
ATOM 2242 C C . SER B 1 131 ? -17 -9.18 -10.531 1 93.81 131 SER B C 1
ATOM 2244 O O . SER B 1 131 ? -17.297 -8.805 -9.398 1 93.81 131 SER B O 1
ATOM 2246 N N . ARG B 1 132 ? -15.773 -9.117 -10.984 1 94.06 132 ARG B N 1
ATOM 2247 C CA . ARG B 1 132 ? -14.688 -8.375 -10.344 1 94.06 132 ARG B CA 1
ATOM 2248 C C . ARG B 1 132 ? -14.016 -7.43 -11.336 1 94.06 132 ARG B C 1
ATOM 2250 O O . ARG B 1 132 ? -13.875 -7.75 -12.516 1 94.06 132 ARG B O 1
ATOM 2257 N N . GLN B 1 133 ? -13.68 -6.289 -10.852 1 90.81 133 GLN B N 1
ATOM 2258 C CA . GLN B 1 133 ? -12.797 -5.391 -11.586 1 90.81 133 GLN B CA 1
ATOM 2259 C C . GLN B 1 133 ? -11.328 -5.668 -11.258 1 90.81 133 GLN B C 1
ATOM 2261 O O . GLN B 1 133 ? -10.922 -5.555 -10.102 1 90.81 133 GLN B O 1
ATOM 2266 N N . MET B 1 134 ? -10.578 -6.027 -12.297 1 94 134 MET B N 1
ATOM 2267 C CA . MET B 1 134 ? -9.164 -6.328 -12.102 1 94 134 MET B CA 1
ATOM 2268 C C . MET B 1 134 ? -8.289 -5.215 -12.68 1 94 134 MET B C 1
ATOM 2270 O O . MET B 1 134 ? -8.547 -4.723 -13.773 1 94 134 MET B O 1
ATOM 2274 N N . THR B 1 135 ? -7.312 -4.746 -11.938 1 87.88 135 THR B N 1
ATOM 2275 C CA . THR B 1 135 ? -6.27 -3.824 -12.383 1 87.88 135 THR B CA 1
ATOM 2276 C C . THR B 1 135 ? -4.887 -4.438 -12.188 1 87.88 135 THR B C 1
ATOM 2278 O O . THR B 1 135 ? -4.59 -4.984 -11.125 1 87.88 135 THR B O 1
ATOM 2281 N N . ILE B 1 136 ? -4.074 -4.41 -13.242 1 90.5 136 ILE B N 1
ATOM 2282 C CA . ILE B 1 136 ? -2.715 -4.93 -13.164 1 90.5 136 ILE B CA 1
ATOM 2283 C C . ILE B 1 136 ? -1.717 -3.812 -13.461 1 90.5 136 ILE B C 1
ATOM 2285 O O . ILE B 1 136 ? -1.864 -3.082 -14.445 1 90.5 136 ILE B O 1
ATOM 2289 N N . THR B 1 137 ? -0.782 -3.678 -12.531 1 84.69 137 THR B N 1
ATOM 2290 C CA . THR B 1 137 ? 0.374 -2.816 -12.75 1 84.69 137 THR B CA 1
ATOM 2291 C C . THR B 1 137 ? 1.669 -3.621 -12.695 1 84.69 137 THR B C 1
ATOM 2293 O O . THR B 1 137 ? 1.832 -4.477 -11.82 1 84.69 137 THR B O 1
ATOM 2296 N N . ALA B 1 138 ? 2.549 -3.361 -13.719 1 86.62 138 ALA B N 1
ATOM 2297 C CA . ALA B 1 138 ? 3.826 -4.066 -13.773 1 86.62 138 ALA B CA 1
ATOM 2298 C C . ALA B 1 138 ? 4.98 -3.148 -13.391 1 86.62 138 ALA B C 1
ATOM 2300 O O . ALA B 1 138 ? 5.074 -2.02 -13.883 1 86.62 138 ALA B O 1
ATOM 2301 N N . MET B 1 139 ? 5.773 -3.639 -12.477 1 79.62 139 MET B N 1
ATOM 2302 C CA . MET B 1 139 ? 7.008 -2.957 -12.094 1 79.62 139 MET B CA 1
ATOM 2303 C C . MET B 1 139 ? 8.227 -3.783 -12.484 1 79.62 139 MET B C 1
ATOM 2305 O O . MET B 1 139 ? 8.344 -4.949 -12.102 1 79.62 139 MET B O 1
ATOM 2309 N N . GLY B 1 140 ? 9.195 -3.236 -13.227 1 82 140 GLY B N 1
ATOM 2310 C CA . GLY B 1 140 ? 10.352 -3.965 -13.727 1 82 140 GLY B CA 1
ATOM 2311 C C . GLY B 1 140 ? 10.188 -4.438 -15.156 1 82 140 GLY B C 1
ATOM 2312 O O . GLY B 1 140 ? 9.078 -4.762 -15.586 1 82 140 GLY B O 1
ATOM 2313 N N . TYR B 1 141 ? 11.258 -4.547 -15.82 1 84.06 141 TYR B N 1
ATOM 2314 C CA . TYR B 1 141 ? 11.258 -4.789 -17.266 1 84.06 141 TYR B CA 1
ATOM 2315 C C . TYR B 1 141 ? 10.57 -6.105 -17.594 1 84.06 141 TYR B C 1
ATOM 2317 O O . TYR B 1 141 ? 9.688 -6.156 -18.453 1 84.06 141 TYR B O 1
ATOM 2325 N N . GLN B 1 142 ? 10.969 -7.156 -16.938 1 91.75 142 GLN B N 1
ATOM 2326 C CA . GLN B 1 142 ? 10.414 -8.477 -17.219 1 91.75 142 GLN B CA 1
ATOM 2327 C C . GLN B 1 142 ? 8.906 -8.5 -17 1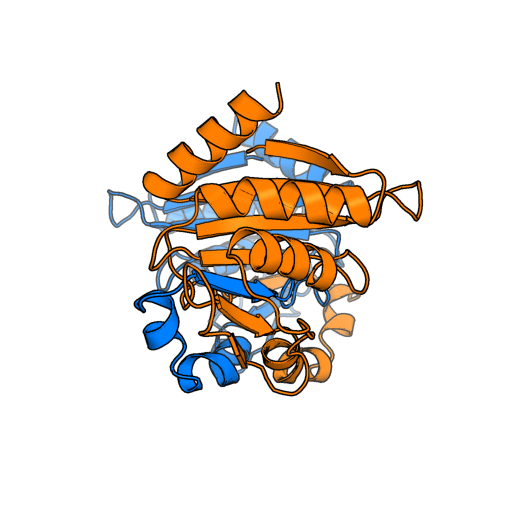 91.75 142 GLN B C 1
ATOM 2329 O O . GLN B 1 142 ? 8.172 -9.148 -17.766 1 91.75 142 GLN B O 1
ATOM 2334 N N . TYR B 1 143 ? 8.484 -7.766 -15.992 1 92.94 143 TYR B N 1
ATOM 2335 C CA . TYR B 1 143 ? 7.062 -7.738 -15.656 1 92.94 143 TYR B CA 1
ATOM 2336 C C . TYR B 1 143 ? 6.281 -6.883 -16.641 1 92.94 143 TYR B C 1
ATOM 2338 O O . TYR B 1 143 ? 5.137 -7.195 -16.984 1 92.94 143 TYR B O 1
ATOM 2346 N N . ILE B 1 144 ? 6.859 -5.84 -17.125 1 87.75 144 ILE B N 1
ATOM 2347 C CA . ILE B 1 144 ? 6.25 -4.98 -18.141 1 87.75 144 ILE B CA 1
ATOM 2348 C C . ILE B 1 144 ? 6.066 -5.758 -19.438 1 87.75 144 ILE B C 1
ATOM 2350 O O . ILE B 1 144 ? 5.012 -5.68 -20.078 1 87.75 144 ILE B O 1
ATOM 2354 N N . GLN B 1 145 ? 7.094 -6.531 -19.766 1 91.81 145 GLN B N 1
ATOM 2355 C CA . GLN B 1 145 ? 7 -7.367 -20.969 1 91.81 145 GLN B CA 1
ATOM 2356 C C . GLN B 1 145 ? 5.891 -8.406 -20.812 1 91.81 145 GLN B C 1
ATOM 2358 O O . GLN B 1 145 ? 5.137 -8.648 -21.766 1 91.81 145 GLN B O 1
ATOM 2363 N N . LEU B 1 146 ? 5.867 -9.008 -19.703 1 94.81 146 LEU B N 1
ATOM 2364 C CA . LEU B 1 146 ? 4.824 -9.992 -19.438 1 94.81 146 LEU B CA 1
ATOM 2365 C C . LEU B 1 146 ? 3.438 -9.375 -19.609 1 94.81 146 LEU B C 1
ATOM 2367 O O . LEU B 1 146 ? 2.578 -9.961 -20.281 1 94.81 146 LEU B O 1
ATOM 2371 N N . LEU B 1 147 ? 3.209 -8.227 -18.953 1 93.88 147 LEU B N 1
ATOM 2372 C CA . LEU B 1 147 ? 1.905 -7.57 -19.031 1 93.88 147 LEU B CA 1
ATOM 2373 C C . LEU B 1 147 ? 1.556 -7.215 -20.469 1 93.88 147 LEU B C 1
ATOM 2375 O O . LEU B 1 147 ? 0.407 -7.367 -20.891 1 93.88 147 LEU B O 1
ATOM 2379 N N . ALA B 1 148 ? 2.553 -6.766 -21.219 1 91 148 ALA B N 1
ATOM 2380 C CA . ALA B 1 148 ? 2.342 -6.43 -22.625 1 91 148 ALA B CA 1
ATOM 2381 C C . ALA B 1 148 ? 1.89 -7.648 -23.406 1 91 148 ALA B C 1
ATOM 2383 O O . ALA B 1 148 ? 0.992 -7.551 -24.25 1 91 148 ALA B O 1
ATOM 2384 N N . GLN B 1 149 ? 2.502 -8.781 -23.203 1 92.62 149 GLN B N 1
ATOM 2385 C CA . GLN B 1 149 ? 2.135 -10.023 -23.875 1 92.62 149 GLN B CA 1
ATOM 2386 C C . GLN B 1 149 ? 0.709 -10.438 -23.531 1 92.62 149 GLN B C 1
ATOM 2388 O O . GLN B 1 149 ? -0.051 -10.867 -24.391 1 92.62 149 GLN B O 1
ATOM 2393 N N . LEU B 1 150 ? 0.41 -10.273 -22.25 1 92.5 150 LEU B N 1
ATOM 2394 C CA . LEU B 1 150 ? -0.93 -10.633 -21.797 1 92.5 150 LEU B CA 1
ATOM 2395 C C . LEU B 1 150 ? -1.981 -9.75 -22.453 1 92.5 150 LEU B C 1
ATOM 2397 O O . LEU B 1 150 ? -3.037 -10.242 -22.875 1 92.5 150 LEU B O 1
ATOM 2401 N N . GLU B 1 151 ? -1.73 -8.461 -22.5 1 89.75 151 GLU B N 1
ATOM 2402 C CA . GLU B 1 151 ? -2.646 -7.504 -23.125 1 89.75 151 GLU B CA 1
ATOM 2403 C C . GLU B 1 151 ? -2.848 -7.812 -24.594 1 89.75 151 GLU B C 1
ATOM 2405 O O . GLU B 1 151 ? -3.957 -7.684 -25.125 1 89.75 151 GLU B O 1
ATOM 2410 N N . ALA B 1 152 ? -1.806 -8.242 -25.203 1 89.06 152 ALA B N 1
ATOM 2411 C CA . ALA B 1 152 ? -1.858 -8.562 -26.641 1 89.06 152 ALA B CA 1
ATOM 2412 C C . ALA B 1 152 ? -2.73 -9.789 -26.891 1 89.06 152 ALA B C 1
ATOM 2414 O O . ALA B 1 152 ? -3.414 -9.875 -27.906 1 89.06 152 ALA B O 1
ATOM 2415 N N . LEU B 1 153 ? -2.691 -10.68 -25.984 1 84.25 153 LEU B N 1
ATOM 2416 C CA . LEU B 1 153 ? -3.465 -11.906 -26.125 1 84.25 153 LEU B CA 1
ATOM 2417 C C . LEU B 1 153 ? -4.938 -11.664 -25.828 1 84.25 153 LEU B C 1
ATOM 2419 O O . LEU B 1 153 ? -5.805 -12.406 -26.281 1 84.25 153 LEU B O 1
ATOM 2423 N N . ASP B 1 154 ? -5.16 -10.695 -24.953 1 81.31 154 ASP B N 1
ATOM 2424 C CA . ASP B 1 154 ? -6.535 -10.406 -24.547 1 81.31 154 ASP B CA 1
ATOM 2425 C C . ASP B 1 154 ? -7.234 -9.523 -25.578 1 81.31 154 ASP B C 1
ATOM 2427 O O . ASP B 1 154 ? -8.461 -9.43 -25.594 1 81.31 154 ASP B O 1
ATOM 2431 N N . SER B 1 155 ? -6.512 -8.727 -26.422 1 65.69 155 SER B N 1
ATOM 2432 C CA . SER B 1 155 ? -7.074 -7.941 -27.5 1 65.69 155 SER B CA 1
ATOM 2433 C C . SER B 1 155 ? -7.523 -8.836 -28.656 1 65.69 155 SER B C 1
ATOM 2435 O O . SER B 1 155 ? -6.969 -9.914 -28.859 1 65.69 155 SER B O 1
#

pLDDT: mean 85.33, std 13.77, range [44.62, 98.06]

Organism: NCBI:txid883103

InterPro domains:
  IPR003442 tRNA threonylcarbamoyl adenosine modification protein TsaE [PF02367] (6-132)
  IPR003442 tRNA threonylcarbamoyl adenosine modification protein TsaE [TIGR00150] (7-138)
  IPR027417 P-loop containing nucleoside triphosphate hydrolase [G3DSA:3.40.50.300] (1-152)
  IPR027417 P-loop containing nucleoside triphosphate hydrolase [SSF52540] (14-128)

Solvent-accessible surface area (backbone atoms only — not comparable to full-atom values): 15984 Å² total; per-residue (Å²): 119,49,75,48,80,28,72,28,69,66,48,37,20,52,50,27,20,60,55,32,68,67,63,51,64,32,41,35,36,38,37,28,50,57,91,86,34,42,67,62,49,31,50,43,10,29,35,50,44,28,54,36,92,65,89,77,70,77,22,67,91,65,32,59,42,78,44,72,79,28,83,40,29,37,39,38,30,23,44,46,61,51,50,52,70,46,54,78,76,62,59,58,62,60,50,54,68,30,74,15,32,31,39,32,38,34,42,62,42,71,52,80,77,33,69,81,51,22,36,39,36,38,30,33,78,43,93,51,87,55,24,29,41,35,39,40,39,55,30,51,69,72,34,42,52,44,52,51,53,51,52,59,69,73,101,119,49,74,48,80,29,72,29,70,67,47,36,20,51,50,27,20,60,54,30,70,68,64,51,64,34,40,36,36,39,38,27,52,57,91,86,36,43,67,61,50,30,50,44,11,28,34,49,43,27,54,36,88,67,89,78,69,76,23,68,89,65,32,60,41,79,46,73,81,28,83,41,30,38,39,39,30,24,45,45,61,50,48,51,69,44,56,79,75,62,59,56,61,61,51,53,67,30,75,16,33,32,39,33,39,34,41,61,44,68,51,79,75,33,70,82,53,22,34,39,36,37,30,34,79,43,93,52,86,55,24,28,41,35,38,38,38,55,30,49,70,73,34,40,51,44,50,52,55,51,52,59,68,72,99

Nearest PDB structures (foldseek):
  5np9-assembly1_A  TM=8.328E-01  e=2.275E-15  Bacillus subtilis
  5mvr-assembly1_A  TM=8.246E-01  e=5.281E-13  Bacillus subtilis
  6n9a-assembly1_E-2  TM=7.632E-01  e=6.940E-10  Thermotoga maritima
  6s84-assembly1_E  TM=7.595E-01  e=5.352E-09  Thermotoga maritima MSB8
  1fl9-assembly3_C  TM=7.462E-01  e=2.223E-08  Haemophilus influenzae

Sequence (310 aa):
MYQKQLHSEEATRQFAEKLSQYLTPGMTILLEGDLGAGKTTFTKGVAAGLEIDRIIKSPTYTIIREYTSGRLPLYHMDLYRLEDSGVEGLGLEEYFSGEGVSIVEWPTVAMEDMPADHLHITLAHSENPDSRQMTITAMGYQYIQLLAQLEALDSMYQKQLHSEEATRQFAEKLSQYLTPGMTILLEGDLGAGKTTFTKGVAAGLEIDRIIKSPTYTIIREYTSGRLPLYHMDLYRLEDSGVEGLGLEEYFSGEGVSIVEWPTVAMEDMPADHLHITLAHSENPDSRQMTITAMGYQYIQLLAQLEALDS

Foldseek 3Di:
DDKDKQQALVSLLQLLLVLLLLDDPPAAEAEAEDVPLCSQSSVNSNCVNQVQPDDGDQCQPVQWDWGPPGVHIDIHGDCPVVVPPPDVPVPCVCVVPDPDDDDDPDPVPCVVVPDQFHKYWYWYQDPNNRMTMIDIDTGDDSRVVSVVVSVVVVD/DDKDKQQALVSLLQLLLVLLLLDDPPAAEAEAEDVPLCRQSSVNSNCVNQVQPDDGDQCQPVQWDWGPPGVHIDIHGDCPVVVPPPDVPPPCVCVVPDPDDDDDPDPVPCVVVPDQFHKYWYWYADPNNRMTMIDIDTGDDSRVVSVVVSVVVVD

Radius of gyration: 20.81 Å; Cα contacts (8 Å, |Δi|>4): 652; chains: 2; bounding box: 43×58×48 Å